Protein AF-0000000073275718 (afdb_homodimer)

InterPro domains:
  IPR001387 Cro/C1-type, helix-turn-helix domain [PF01381] (19-73)
  IPR001387 Cro/C1-type, helix-turn-helix domain [PS50943] (19-73)
  IPR001387 Cro/C1-type, helix-turn-helix domain [SM00530] (18-73)
  IPR001387 Cro/C1-type, helix-turn-helix domain [cd00093] (16-73)
  IPR010982 Lambda repressor-like, DNA-binding domain superfamily [G3DSA:1.10.260.40] (7-77)
  IPR010982 Lambda repressor-like, DNA-binding domain superfamily 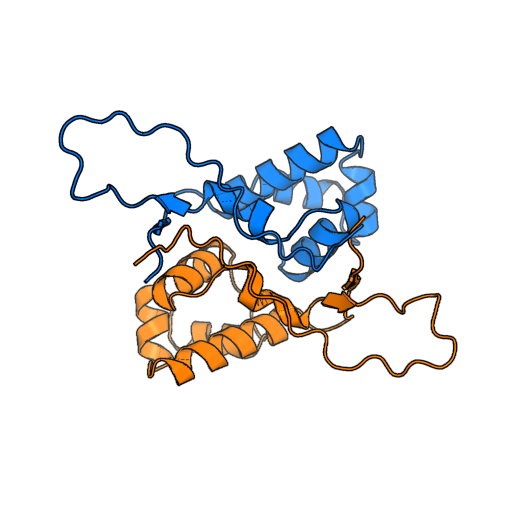[SSF47413] (7-78)

Foldseek 3Di:
DDQKDFPPDLLQQLLLCVLVVLCVVVPHDLQRLCVQLVHHSVVSVCSSRSVDRDDPSSLVSSCVVSVHDSCSSRVNRIDGHPDPPPDPDPDDDPPPPDDPPCPVVD/DDQKDFPPDLLQQLLLCVLVVLCVVVPHDLQRLCVQLVHHSVVSVCSSRSVDRDDPSSLVSSCVVSVHDSCSSRVNRIDGHPDPPPPPDPDDDPPPPCVPVCPVVD

Radius of gyration: 18.12 Å; Cα contacts (8 Å, |Δi|>4): 271; chains: 2; bounding box: 52×44×49 Å

Sequence (212 aa):
MMNFDFANIDVNASVGKKIQKKRKELGYTGMQLAKKIGVSQQQFSRYERGMNKIDLRHLVLLALYLNTPIYWFFEDCYVKKPSLNNKGIDKRNYVIAQATPDAFHYMMNFDFANIDVNASVGKKIQKKRKELGYTGMQLAKKIGVSQQQFSRYERGMNKIDLRHLVLLALYLNTPIYWFFEDCYVKKPSLNNKGIDKRNYVIAQATPDAFHY

Nearest PDB structures (foldseek):
  1y7y-assembly1_B  TM=9.111E-01  e=6.799E-05  Aeromonas hydrophila
  2b5a-assembly1_A  TM=8.245E-01  e=1.527E-05  [Bacillus] caldolyticus
  3f52-assembly1_A  TM=9.126E-01  e=8.814E-05  Corynebacterium glutamicum
  3f51-assembly1_A  TM=9.410E-01  e=1.687E-04  Corynebacterium glutamicum
  1y7y-assembly1_A  TM=9.091E-01  e=1.301E-04  Aeromonas hydrophila

Structure (mmCIF, N/CA/C/O backbone):
data_AF-0000000073275718-model_v1
#
loop_
_entity.id
_entity.type
_entity.pdbx_description
1 polymer 'Fimbrial operon regulator'
#
loop_
_atom_site.group_PDB
_atom_site.id
_atom_site.type_symbol
_atom_site.label_atom_id
_atom_site.label_alt_id
_atom_site.label_comp_id
_atom_site.label_asym_id
_atom_site.label_entity_id
_atom_site.label_seq_id
_atom_site.pdbx_PDB_ins_code
_atom_site.Cartn_x
_atom_site.Cartn_y
_atom_site.Cartn_z
_atom_site.occupancy
_atom_site.B_iso_or_equiv
_atom_site.auth_seq_id
_atom_site.auth_comp_id
_atom_site.auth_asym_id
_atom_site.auth_atom_id
_atom_site.pdbx_PDB_model_num
ATOM 1 N N . MET A 1 1 ? 0.134 -7.258 -20.141 1 69.19 1 MET A N 1
ATOM 2 C CA . MET A 1 1 ? 1.144 -7.406 -19.094 1 69.19 1 MET A CA 1
ATOM 3 C C . MET A 1 1 ? 1.759 -6.055 -18.734 1 69.19 1 MET A C 1
ATOM 5 O O . MET A 1 1 ? 1.823 -5.15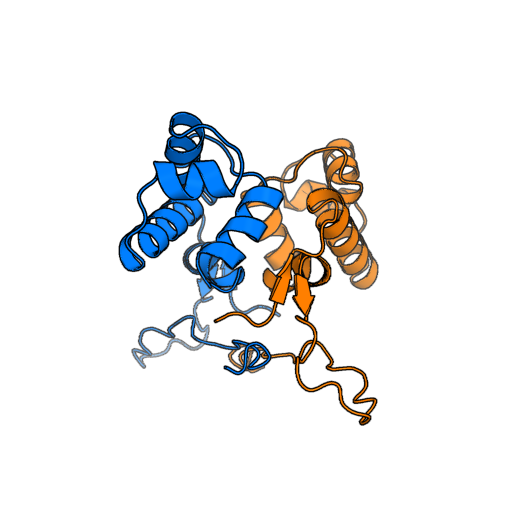6 -19.578 1 69.19 1 MET A O 1
ATOM 9 N N . MET A 1 2 ? 2.066 -5.961 -17.312 1 78.31 2 MET A N 1
ATOM 10 C CA . MET A 1 2 ? 2.648 -4.68 -16.922 1 78.31 2 MET A CA 1
ATOM 11 C C . MET A 1 2 ? 4.055 -4.527 -17.5 1 78.31 2 MET A C 1
ATOM 13 O O . MET A 1 2 ? 4.812 -5.5 -17.562 1 78.31 2 MET A O 1
ATOM 17 N N . ASN A 1 3 ? 4.34 -3.447 -18.031 1 87.25 3 ASN A N 1
ATOM 18 C CA . ASN A 1 3 ? 5.656 -3.197 -18.609 1 87.25 3 ASN A CA 1
ATOM 19 C C . ASN A 1 3 ? 6.648 -2.711 -17.562 1 87.25 3 ASN A C 1
ATOM 21 O O . ASN A 1 3 ? 7.539 -1.916 -17.859 1 87.25 3 ASN A O 1
ATOM 25 N N . PHE A 1 4 ? 6.43 -3.104 -16.375 1 93.19 4 PHE A N 1
ATOM 26 C CA . PHE A 1 4 ? 7.27 -2.695 -15.25 1 93.19 4 PHE A CA 1
ATOM 27 C C . PHE A 1 4 ? 7.82 -3.912 -14.516 1 93.19 4 PHE A C 1
ATOM 29 O O . PHE A 1 4 ? 7.191 -4.973 -14.508 1 93.19 4 PHE A O 1
ATOM 36 N N . ASP A 1 5 ? 9.023 -3.715 -14.016 1 95.25 5 ASP A N 1
ATOM 37 C CA . ASP A 1 5 ? 9.633 -4.68 -13.102 1 95.25 5 ASP A CA 1
ATOM 38 C C . ASP A 1 5 ? 9.805 -4.082 -11.711 1 95.25 5 ASP A C 1
ATOM 40 O O . ASP A 1 5 ? 9.664 -2.869 -11.523 1 95.25 5 ASP A O 1
ATOM 44 N N . PHE A 1 6 ? 10.078 -4.965 -10.805 1 96.94 6 PHE A N 1
ATOM 45 C CA . PHE A 1 6 ? 10.398 -4.523 -9.453 1 96.94 6 PHE A CA 1
ATOM 46 C C . PHE A 1 6 ? 11.758 -3.838 -9.414 1 96.94 6 PHE A C 1
ATOM 48 O O . PHE A 1 6 ? 12.734 -4.348 -9.969 1 96.94 6 PHE A O 1
ATOM 55 N N . ALA A 1 7 ? 11.773 -2.682 -8.758 1 97.38 7 ALA A N 1
ATOM 56 C CA . ALA A 1 7 ? 12.992 -1.881 -8.719 1 97.38 7 ALA A CA 1
ATOM 57 C C . ALA A 1 7 ? 14.039 -2.51 -7.801 1 97.38 7 ALA A C 1
ATOM 59 O O . ALA A 1 7 ? 15.195 -2.094 -7.793 1 97.38 7 ALA A O 1
ATOM 60 N N . ASN A 1 8 ? 13.797 -3.496 -6.996 1 96.38 8 ASN A N 1
ATOM 61 C CA . ASN A 1 8 ? 14.68 -4.156 -6.039 1 96.38 8 ASN A CA 1
ATOM 62 C C . ASN A 1 8 ? 15.219 -3.174 -5.004 1 96.38 8 ASN A C 1
ATOM 64 O O . ASN A 1 8 ? 16.422 -3.107 -4.77 1 96.38 8 ASN A O 1
ATOM 68 N N . ILE A 1 9 ? 14.305 -2.467 -4.398 1 98.12 9 ILE A N 1
ATOM 69 C CA . ILE A 1 9 ? 14.625 -1.455 -3.398 1 98.12 9 ILE A CA 1
ATOM 70 C C . ILE A 1 9 ? 13.938 -1.799 -2.08 1 98.12 9 ILE A C 1
ATOM 72 O O . ILE A 1 9 ? 13.156 -2.754 -2.008 1 98.12 9 ILE A O 1
ATOM 76 N N . ASP A 1 10 ? 14.359 -1.098 -1.037 1 98.5 10 ASP A N 1
ATOM 77 C CA . ASP A 1 10 ? 13.594 -1.168 0.206 1 98.5 10 ASP A CA 1
ATOM 78 C C . ASP A 1 10 ? 12.281 -0.406 0.085 1 98.5 10 ASP A C 1
ATOM 80 O O . ASP A 1 10 ? 12.258 0.824 0.178 1 98.5 10 ASP A O 1
ATOM 84 N N . VAL A 1 11 ? 11.227 -1.143 -0.031 1 98.75 11 VAL A N 1
ATOM 85 C CA . VAL A 1 11 ? 9.93 -0.561 -0.366 1 98.75 11 VAL A CA 1
ATOM 86 C C . VAL A 1 11 ? 9.461 0.345 0.771 1 98.75 11 VAL A C 1
ATOM 88 O O . VAL A 1 11 ? 8.992 1.458 0.53 1 98.75 11 VAL A O 1
ATOM 91 N N . ASN A 1 12 ? 9.594 -0.068 1.993 1 98.81 12 ASN A N 1
ATOM 92 C CA . ASN A 1 12 ? 9.141 0.734 3.125 1 98.81 12 ASN A CA 1
ATOM 93 C C . ASN A 1 12 ? 9.914 2.047 3.227 1 98.81 12 ASN A C 1
ATOM 95 O O . ASN A 1 12 ? 9.32 3.1 3.475 1 98.81 12 ASN A O 1
ATOM 99 N N . ALA A 1 13 ? 11.203 1.963 3.047 1 98.75 13 ALA A N 1
ATOM 100 C CA . ALA A 1 13 ? 12.008 3.184 3.053 1 98.75 13 ALA A CA 1
ATOM 101 C C . ALA A 1 13 ? 11.578 4.125 1.93 1 98.75 13 ALA A C 1
ATOM 103 O O . ALA A 1 13 ? 11.484 5.336 2.131 1 98.75 13 ALA A O 1
ATOM 104 N N . SER A 1 14 ? 11.352 3.568 0.751 1 98.81 14 SER A N 1
ATOM 105 C CA . SER A 1 14 ? 10.953 4.367 -0.403 1 98.81 14 SER A CA 1
ATOM 106 C C . SER A 1 14 ? 9.609 5.043 -0.169 1 98.81 14 SER A C 1
ATOM 108 O O . SER A 1 14 ? 9.461 6.246 -0.402 1 98.81 14 SER A O 1
ATOM 110 N N . VAL A 1 15 ? 8.656 4.297 0.328 1 98.88 15 VAL A N 1
ATOM 111 C CA . VAL A 1 15 ? 7.332 4.844 0.622 1 98.88 15 VAL A CA 1
ATOM 112 C C . VAL A 1 15 ? 7.445 5.906 1.714 1 98.88 15 VAL A C 1
ATOM 114 O O . VAL A 1 15 ? 6.832 6.973 1.617 1 98.88 15 VAL A O 1
ATOM 117 N N . GLY A 1 16 ? 8.211 5.574 2.725 1 98.88 16 GLY A N 1
ATOM 118 C CA . GLY A 1 16 ? 8.438 6.547 3.783 1 98.88 16 GLY A CA 1
ATOM 119 C C . GLY A 1 16 ? 9 7.859 3.273 1 98.88 16 GLY A C 1
ATOM 120 O O . GLY A 1 16 ? 8.547 8.93 3.688 1 98.88 16 GLY A O 1
ATOM 121 N N . LYS A 1 17 ? 9.938 7.777 2.387 1 98.81 17 LYS A N 1
ATOM 122 C CA . LYS A 1 17 ? 10.539 8.977 1.799 1 98.81 17 LYS A CA 1
ATOM 123 C C . LYS A 1 17 ? 9.5 9.773 1.014 1 98.81 17 LYS A C 1
ATOM 125 O O . LYS A 1 17 ? 9.523 11.008 1.028 1 98.81 17 LYS A O 1
ATOM 130 N N . LYS A 1 18 ? 8.648 9.078 0.294 1 98.88 18 LYS A N 1
ATOM 131 C CA . LYS A 1 18 ? 7.582 9.742 -0.453 1 98.88 18 LYS A CA 1
ATOM 132 C C . LYS A 1 18 ? 6.613 10.453 0.488 1 98.88 18 LYS A C 1
ATOM 134 O O . LYS A 1 18 ? 6.172 11.57 0.208 1 98.88 18 LYS A O 1
ATOM 139 N N . ILE A 1 19 ? 6.309 9.805 1.578 1 98.81 19 ILE A N 1
ATOM 140 C CA . ILE A 1 19 ? 5.453 10.422 2.59 1 98.81 19 ILE A CA 1
ATOM 141 C C . ILE A 1 19 ? 6.105 11.703 3.105 1 98.81 19 ILE A C 1
ATOM 143 O O . ILE A 1 19 ? 5.461 12.75 3.172 1 98.81 19 ILE A O 1
ATOM 147 N N . GLN A 1 20 ? 7.348 11.617 3.443 1 98.88 20 GLN A N 1
ATOM 148 C CA . GLN A 1 20 ? 8.094 12.758 3.949 1 98.88 20 GLN A CA 1
ATOM 149 C C . GLN A 1 20 ? 8.102 13.898 2.936 1 98.88 20 GLN A C 1
ATOM 151 O O . GLN A 1 20 ? 7.859 15.055 3.291 1 98.88 20 GLN A O 1
ATOM 156 N N . LYS A 1 21 ? 8.359 13.539 1.714 1 98.81 21 LYS A N 1
ATOM 157 C CA . LYS A 1 21 ? 8.398 14.531 0.643 1 98.81 21 LYS A CA 1
ATOM 158 C C . LYS A 1 21 ? 7.07 15.281 0.542 1 98.81 21 LYS A C 1
ATOM 160 O O . LYS A 1 21 ? 7.047 16.516 0.525 1 98.81 21 LYS A O 1
ATOM 165 N N . LYS A 1 22 ? 5.988 14.555 0.469 1 98.56 22 LYS A N 1
ATOM 166 C CA . LYS A 1 22 ? 4.676 15.18 0.324 1 98.56 22 LYS A CA 1
ATOM 167 C C . LYS A 1 22 ? 4.316 16 1.562 1 98.56 22 LYS A C 1
ATOM 169 O O . LYS A 1 22 ? 3.729 17.078 1.453 1 98.56 22 LYS A O 1
ATOM 174 N N . ARG A 1 23 ? 4.641 15.406 2.73 1 98.62 23 ARG A N 1
ATOM 175 C CA . ARG A 1 23 ? 4.406 16.109 3.982 1 98.62 23 ARG A CA 1
ATOM 176 C C . ARG A 1 23 ? 5.051 17.5 3.955 1 98.62 23 ARG A C 1
ATOM 178 O O . ARG A 1 23 ? 4.398 18.5 4.262 1 98.62 23 ARG A O 1
ATOM 185 N N . LYS A 1 24 ? 6.27 17.5 3.574 1 98.69 24 LYS A N 1
ATOM 186 C CA . LYS A 1 24 ? 7.027 18.75 3.533 1 98.69 24 LYS A CA 1
ATOM 187 C C . LYS A 1 24 ? 6.473 19.688 2.473 1 98.69 24 LYS A C 1
ATOM 189 O O . LYS A 1 24 ? 6.348 20.891 2.709 1 98.69 24 LYS A O 1
ATOM 194 N N . GLU A 1 25 ? 6.145 19.203 1.337 1 98.38 25 GLU A N 1
ATOM 195 C CA . GLU A 1 25 ? 5.562 20 0.255 1 98.38 25 GLU A CA 1
ATOM 196 C C . GLU A 1 25 ? 4.301 20.719 0.719 1 98.38 25 GLU A C 1
ATOM 198 O O . GLU A 1 25 ? 4.027 21.844 0.277 1 98.38 25 GLU A O 1
ATOM 203 N N . LEU A 1 26 ? 3.592 20.094 1.583 1 97.81 26 LEU A N 1
ATOM 204 C CA . LEU A 1 26 ? 2.309 20.641 2.008 1 97.81 26 LEU A CA 1
ATOM 205 C C . LEU A 1 26 ? 2.453 21.422 3.311 1 97.81 26 LEU A C 1
ATOM 207 O O . LEU A 1 26 ? 1.468 21.938 3.84 1 97.81 26 LEU A O 1
ATOM 211 N N . GLY A 1 27 ? 3.654 21.375 3.93 1 98.12 27 GLY A N 1
ATOM 212 C CA . GLY A 1 27 ? 3.963 22.219 5.066 1 98.12 27 GLY A CA 1
ATOM 213 C C . GLY A 1 27 ? 3.592 21.594 6.398 1 98.12 27 GLY A C 1
ATOM 214 O O . GLY A 1 27 ? 3.535 22.281 7.418 1 98.12 27 GLY A O 1
ATOM 215 N N . TYR A 1 28 ? 3.367 20.391 6.461 1 98.31 28 TYR A N 1
ATOM 216 C CA . TYR A 1 28 ? 3.051 19.688 7.707 1 98.31 28 TYR A CA 1
ATOM 217 C C . TYR A 1 28 ? 4.32 19.312 8.461 1 98.31 28 TYR A C 1
ATOM 219 O O . TYR A 1 28 ? 5.336 18.984 7.844 1 98.31 28 TYR A O 1
ATOM 227 N N . THR A 1 29 ? 4.207 19.312 9.742 1 98.44 29 THR A N 1
ATOM 228 C CA . THR A 1 29 ? 5.223 18.672 10.562 1 98.44 29 THR A CA 1
ATOM 229 C C . THR A 1 29 ? 4.922 17.188 10.727 1 98.44 29 THR A C 1
ATOM 231 O O . THR A 1 29 ? 3.799 16.734 10.469 1 98.44 29 THR A O 1
ATOM 234 N N . GLY A 1 30 ? 5.98 16.422 11.086 1 98.5 30 GLY A N 1
ATOM 235 C CA . GLY A 1 30 ? 5.762 15.008 11.391 1 98.5 30 GLY A CA 1
ATOM 236 C C . GLY A 1 30 ? 4.754 14.789 12.5 1 98.5 30 GLY A C 1
ATOM 237 O O . GLY A 1 30 ? 3.922 13.883 12.422 1 98.5 30 GLY A O 1
ATOM 238 N N . MET A 1 31 ? 4.742 15.656 13.469 1 98.62 31 MET A N 1
ATOM 239 C CA . MET A 1 31 ? 3.83 15.57 14.609 1 98.62 31 MET A CA 1
ATOM 240 C C . MET A 1 31 ? 2.385 15.773 14.164 1 98.62 31 MET A C 1
ATOM 242 O O . MET A 1 31 ? 1.486 15.062 14.617 1 98.62 31 MET A O 1
ATOM 246 N N . GLN A 1 32 ? 2.133 16.734 13.312 1 98.5 32 GLN A N 1
ATOM 247 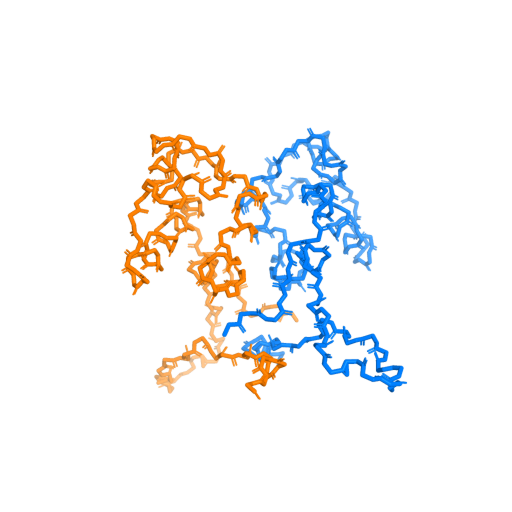C CA . GLN A 1 32 ? 0.789 17 12.812 1 98.5 32 GLN A CA 1
ATOM 248 C C . GLN A 1 32 ? 0.208 15.781 12.109 1 98.5 32 GLN A C 1
ATOM 250 O O . GLN A 1 32 ? -0.933 15.391 12.367 1 98.5 32 GLN A O 1
ATOM 255 N N . LEU A 1 33 ? 0.903 15.141 11.234 1 98.38 33 LEU A N 1
ATOM 256 C CA . LEU A 1 33 ? 0.425 13.961 10.516 1 98.38 33 LEU A CA 1
ATOM 257 C C . LEU A 1 33 ? 0.28 12.773 11.453 1 98.38 33 LEU A C 1
ATOM 259 O O . LEU A 1 33 ? -0.653 11.977 11.312 1 98.38 33 LEU A O 1
ATOM 263 N N . ALA A 1 34 ? 1.277 12.602 12.375 1 98.75 34 ALA A N 1
ATOM 264 C CA . ALA A 1 34 ? 1.199 11.523 13.359 1 98.75 34 ALA A CA 1
ATOM 265 C C . ALA A 1 34 ? -0.12 11.578 14.125 1 98.75 34 ALA A C 1
ATOM 267 O O . ALA A 1 34 ? -0.794 10.555 14.281 1 98.75 34 ALA A O 1
ATOM 268 N N . LYS A 1 35 ? -0.479 12.727 14.523 1 98.56 35 LYS A N 1
ATOM 269 C CA . LYS A 1 35 ? -1.735 12.93 15.242 1 98.56 35 LYS A CA 1
ATOM 270 C C . LYS A 1 35 ? -2.932 12.555 14.367 1 98.56 35 LYS A C 1
ATOM 272 O O . LYS A 1 35 ? -3.879 11.93 14.836 1 98.56 35 LYS A O 1
ATOM 277 N N . LYS A 1 36 ? -2.869 12.922 13.133 1 97.5 36 LYS A N 1
ATOM 278 C CA . LYS A 1 36 ? -3.979 12.68 12.219 1 97.5 36 LYS A CA 1
ATOM 279 C C . LYS A 1 36 ? -4.223 11.188 12.031 1 97.5 36 LYS A C 1
ATOM 281 O O . LYS A 1 36 ? -5.359 10.758 11.82 1 97.5 36 LYS A O 1
ATOM 286 N N . ILE A 1 37 ? -3.15 10.406 12.117 1 97.81 37 ILE A N 1
ATOM 287 C CA . ILE A 1 37 ? -3.332 8.984 11.859 1 97.81 37 ILE A CA 1
ATOM 288 C C . ILE A 1 37 ? -3.281 8.211 13.172 1 97.81 37 ILE A C 1
ATOM 290 O O . ILE A 1 37 ? -3.273 6.973 13.172 1 97.81 37 ILE A O 1
ATOM 294 N N . GLY A 1 38 ? -3.154 8.852 14.25 1 98.19 38 GLY A N 1
ATOM 295 C CA . GLY A 1 38 ? -3.318 8.258 15.57 1 98.19 38 GLY A CA 1
ATOM 296 C C . GLY A 1 38 ? -2.094 7.496 16.031 1 98.19 38 GLY A C 1
ATOM 297 O O . GLY A 1 38 ? -2.215 6.43 16.641 1 98.19 38 GLY A O 1
ATOM 298 N N . VAL A 1 39 ? -0.885 7.965 15.742 1 98.44 39 VAL A N 1
ATOM 299 C CA . VAL A 1 39 ? 0.344 7.344 16.234 1 98.44 39 VAL A CA 1
ATOM 300 C C . VAL A 1 39 ? 1.226 8.398 16.891 1 98.44 39 VAL A C 1
ATOM 302 O O . VAL A 1 39 ? 0.944 9.594 16.812 1 98.44 39 VAL A O 1
ATOM 305 N N . SER A 1 40 ? 2.256 7.898 17.547 1 98.56 40 SER A N 1
ATOM 306 C CA . SER A 1 40 ? 3.223 8.82 18.125 1 98.56 40 SER A CA 1
ATOM 307 C C . SER A 1 40 ? 4.133 9.422 17.062 1 98.56 40 SER A C 1
ATOM 309 O O . SER A 1 40 ? 4.324 8.836 16 1 98.56 40 SER A O 1
ATOM 311 N N . GLN A 1 41 ? 4.656 10.594 17.375 1 98.44 41 GLN A N 1
ATOM 312 C CA . GLN A 1 41 ? 5.633 11.227 16.5 1 98.44 41 GLN A CA 1
ATOM 313 C C . GLN A 1 41 ? 6.828 10.305 16.25 1 98.44 41 GLN A C 1
ATOM 315 O O . GLN A 1 41 ? 7.371 10.258 15.148 1 98.44 41 GLN A O 1
ATOM 320 N N . GLN A 1 42 ? 7.234 9.609 17.25 1 98.62 42 GLN A N 1
ATOM 321 C CA . GLN A 1 42 ? 8.352 8.68 17.125 1 98.62 42 GLN A CA 1
ATOM 322 C C . GLN A 1 42 ? 8.039 7.578 16.125 1 98.62 42 GLN A C 1
ATOM 324 O O . GLN A 1 42 ? 8.867 7.262 15.266 1 98.62 42 GLN A O 1
ATOM 329 N N . GLN A 1 43 ? 6.891 6.992 16.266 1 98.44 43 GLN A N 1
ATOM 330 C CA . GLN A 1 43 ? 6.465 5.945 15.344 1 98.44 43 GLN A CA 1
ATOM 331 C C . GLN A 1 43 ? 6.375 6.477 13.914 1 98.44 43 GLN A C 1
ATOM 333 O O . GLN A 1 43 ? 6.805 5.812 12.969 1 98.44 43 GLN A O 1
ATOM 338 N N . PHE A 1 44 ? 5.859 7.637 13.812 1 98.81 44 PHE A N 1
ATOM 339 C CA . PHE A 1 44 ? 5.727 8.25 12.492 1 98.81 44 PHE A CA 1
ATOM 340 C C . PHE A 1 44 ? 7.09 8.477 11.859 1 98.81 44 PHE A C 1
ATOM 342 O O . PHE A 1 44 ? 7.2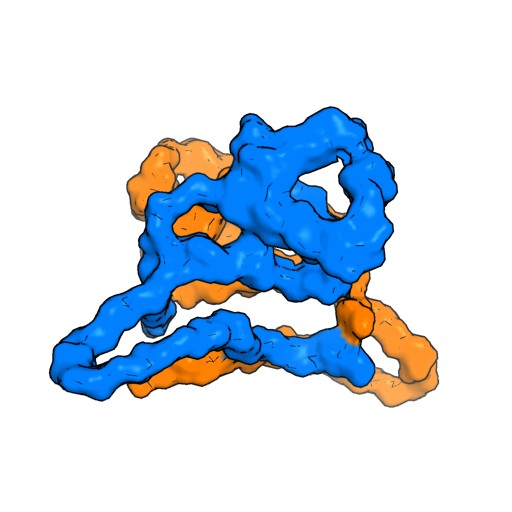81 8.211 10.672 1 98.81 44 PHE A O 1
ATOM 349 N N . SER A 1 45 ? 7.965 8.977 12.609 1 98.75 45 SER A N 1
ATOM 350 C CA . SER A 1 45 ? 9.336 9.172 12.141 1 98.75 45 SER A CA 1
ATOM 351 C C . SER A 1 45 ? 9.945 7.863 11.648 1 98.75 45 SER A C 1
ATOM 353 O O . SER A 1 45 ? 10.641 7.844 10.633 1 98.75 45 SER A O 1
ATOM 355 N N . ARG A 1 46 ? 9.695 6.801 12.336 1 98.69 46 ARG A N 1
ATOM 356 C CA . ARG A 1 46 ? 10.211 5.492 11.945 1 98.69 46 ARG A CA 1
ATOM 357 C C . ARG A 1 46 ? 9.586 5.027 10.633 1 98.69 46 ARG A C 1
ATOM 359 O O . ARG A 1 46 ? 10.25 4.359 9.828 1 98.69 46 ARG A O 1
ATOM 366 N N . TYR A 1 47 ? 8.344 5.355 10.383 1 98.5 47 TYR A N 1
ATOM 367 C CA . TYR A 1 47 ? 7.719 5.082 9.094 1 98.5 47 TYR A CA 1
ATOM 368 C C . TYR A 1 47 ? 8.453 5.801 7.965 1 98.5 47 TYR A C 1
ATOM 370 O O . TYR A 1 47 ? 8.828 5.184 6.969 1 98.5 47 TYR A O 1
ATOM 378 N N . GLU A 1 48 ? 8.719 7.129 8.188 1 98.69 48 GLU A N 1
ATOM 379 C CA . GLU A 1 48 ? 9.289 7.953 7.129 1 98.69 48 GLU A CA 1
ATOM 380 C C . GLU A 1 48 ? 10.719 7.523 6.809 1 98.69 48 GLU A C 1
ATOM 382 O O . GLU A 1 48 ? 11.211 7.762 5.703 1 98.69 48 GLU A O 1
ATOM 387 N N . ARG A 1 49 ? 11.281 6.801 7.734 1 98.12 49 ARG A N 1
ATOM 388 C CA . ARG A 1 49 ? 12.664 6.371 7.562 1 98.12 49 ARG A CA 1
ATOM 389 C C . ARG A 1 49 ? 12.734 4.902 7.164 1 98.12 49 ARG A C 1
ATOM 391 O O . ARG A 1 49 ? 13.82 4.359 6.957 1 98.12 49 ARG A O 1
ATOM 398 N N . GLY A 1 50 ? 11.695 4.246 7.121 1 98.25 50 GLY A N 1
ATOM 399 C CA . GLY A 1 50 ? 11.656 2.84 6.75 1 98.25 50 GLY A CA 1
ATOM 400 C C . GLY A 1 50 ? 12.117 1.917 7.863 1 98.25 50 GLY A C 1
ATOM 401 O O . GLY A 1 50 ? 12.375 0.735 7.629 1 98.25 50 GLY A O 1
ATOM 402 N N . MET A 1 51 ? 12.219 2.365 9.078 1 98.06 51 MET A N 1
ATOM 403 C CA . MET A 1 51 ? 12.664 1.561 10.219 1 98.06 51 MET A CA 1
ATOM 404 C C . MET A 1 51 ? 11.539 0.647 10.703 1 98.06 51 MET A C 1
ATOM 406 O O . MET A 1 51 ? 11.805 -0.446 11.211 1 98.06 51 MET A O 1
ATOM 410 N N . ASN A 1 52 ? 10.312 1.1 10.633 1 97.31 52 ASN A N 1
ATOM 411 C CA . ASN A 1 52 ? 9.117 0.302 10.852 1 97.31 52 ASN A CA 1
ATOM 412 C C . ASN A 1 52 ? 8.258 0.216 9.594 1 97.31 52 ASN A C 1
ATOM 414 O O . ASN A 1 52 ? 8.188 1.174 8.82 1 97.31 52 ASN A O 1
ATOM 418 N N . LYS A 1 53 ? 7.727 -0.858 9.422 1 97.69 53 LYS A N 1
ATOM 419 C CA . LYS A 1 53 ? 6.785 -1.027 8.32 1 97.69 53 LYS A CA 1
ATOM 420 C C . LYS A 1 53 ? 5.488 -0.267 8.586 1 97.69 53 LYS A C 1
ATOM 422 O O . LYS A 1 53 ? 4.875 -0.42 9.641 1 97.69 53 LYS A O 1
ATOM 427 N N . ILE A 1 54 ? 5.137 0.553 7.641 1 98.31 54 ILE A N 1
ATOM 428 C CA . ILE A 1 54 ? 3.889 1.289 7.805 1 98.31 54 ILE A CA 1
ATOM 429 C C . ILE A 1 54 ? 2.705 0.361 7.547 1 98.31 54 ILE A C 1
ATOM 431 O O . ILE A 1 54 ? 2.74 -0.46 6.629 1 98.31 54 ILE A O 1
ATOM 435 N N . ASP A 1 55 ? 1.699 0.523 8.352 1 96.94 55 ASP A N 1
ATOM 436 C CA . ASP A 1 55 ? 0.439 -0.197 8.203 1 96.94 55 ASP A CA 1
ATOM 437 C C . ASP A 1 55 ? -0.36 0.334 7.012 1 96.94 55 ASP A C 1
ATOM 439 O O . ASP A 1 55 ? -0.395 1.543 6.773 1 96.94 55 ASP A O 1
ATOM 443 N N . LEU A 1 56 ? -1.068 -0.581 6.312 1 98.69 56 LEU A N 1
ATOM 444 C CA . LEU A 1 56 ? -1.854 -0.166 5.156 1 98.69 56 LEU A CA 1
ATOM 445 C C . LEU A 1 56 ? -2.92 0.848 5.559 1 98.69 56 LEU A C 1
ATOM 447 O O . LEU A 1 56 ? -3.227 1.769 4.797 1 98.69 56 LEU A O 1
ATOM 451 N N . ARG A 1 57 ? -3.492 0.696 6.719 1 98.44 57 ARG A N 1
ATOM 452 C CA . ARG A 1 57 ? -4.488 1.66 7.176 1 98.44 57 ARG A CA 1
ATOM 453 C C . ARG A 1 57 ? -3.895 3.062 7.262 1 98.44 57 ARG A C 1
ATOM 455 O O . ARG A 1 57 ? -4.496 4.027 6.785 1 98.44 57 ARG A O 1
ATOM 462 N N . HIS A 1 58 ? -2.762 3.16 7.836 1 98.62 58 HIS A N 1
ATOM 463 C CA . HIS A 1 58 ? -2.111 4.461 7.961 1 98.62 58 HIS A CA 1
ATOM 464 C C . HIS A 1 58 ? -1.771 5.039 6.59 1 98.62 58 HIS A C 1
ATOM 466 O O . HIS A 1 58 ? -1.909 6.242 6.367 1 98.62 58 HIS A O 1
ATOM 472 N N . LEU A 1 59 ? -1.354 4.203 5.676 1 98.81 59 LEU A N 1
ATOM 473 C CA . LEU A 1 59 ? -1.013 4.676 4.34 1 98.81 59 LEU A CA 1
ATOM 474 C C . LEU A 1 59 ? -2.244 5.219 3.625 1 98.81 59 LEU A C 1
ATOM 476 O O . LEU A 1 59 ? -2.178 6.266 2.975 1 98.81 59 LEU A O 1
ATOM 480 N N . VAL A 1 60 ? -3.334 4.523 3.742 1 98.75 60 VAL A N 1
ATOM 481 C CA . VAL A 1 60 ? -4.586 4.961 3.139 1 98.75 60 VAL A CA 1
ATOM 482 C C . VAL A 1 60 ? -5 6.309 3.725 1 98.75 60 VAL A C 1
ATOM 484 O O . VAL A 1 60 ? -5.379 7.223 2.988 1 98.75 60 VAL A O 1
ATOM 487 N N . LEU A 1 61 ? -4.895 6.469 5.004 1 98.5 61 LEU A N 1
ATOM 488 C CA . LEU A 1 61 ? -5.246 7.723 5.66 1 98.5 61 LEU A CA 1
ATOM 489 C C . LEU A 1 61 ? -4.305 8.844 5.23 1 98.5 61 LEU A C 1
ATOM 491 O O . LEU A 1 61 ? -4.746 9.961 4.965 1 98.5 61 LEU A O 1
ATOM 495 N N . LEU A 1 62 ? -3.051 8.516 5.121 1 98.56 62 LEU A N 1
ATOM 496 C CA . LEU A 1 62 ? -2.08 9.523 4.707 1 98.56 62 LEU A CA 1
ATOM 497 C C . LEU A 1 62 ? -2.34 9.969 3.271 1 98.56 62 LEU A C 1
ATOM 499 O O . LEU A 1 62 ? -2.168 11.141 2.941 1 98.56 62 LEU A O 1
ATOM 503 N N . ALA A 1 63 ? -2.67 9.039 2.432 1 98.44 63 ALA A N 1
ATOM 504 C CA . ALA A 1 63 ? -3.018 9.398 1.06 1 98.44 63 ALA A CA 1
ATOM 505 C C . ALA A 1 63 ? -4.129 10.445 1.031 1 98.44 63 ALA A C 1
ATOM 507 O O . ALA A 1 63 ? -4.066 11.406 0.261 1 98.44 63 ALA A O 1
ATOM 508 N N . LEU A 1 64 ? -5.078 10.32 1.89 1 97.12 64 LEU A N 1
ATOM 509 C CA . LEU A 1 64 ? -6.195 11.25 1.971 1 97.12 64 LEU A CA 1
ATOM 510 C C . LEU A 1 64 ? -5.746 12.586 2.545 1 97.12 64 LEU A C 1
ATOM 512 O O . LEU A 1 64 ? -5.988 13.641 1.941 1 97.12 64 LEU A O 1
ATOM 516 N N . TYR A 1 65 ? -5.012 12.531 3.631 1 96.62 65 TYR A N 1
ATOM 517 C CA . TYR A 1 65 ? -4.641 13.758 4.324 1 96.62 65 TYR A CA 1
ATOM 518 C C . TYR A 1 65 ? -3.643 14.562 3.506 1 96.62 65 TYR A C 1
ATOM 520 O O . TYR A 1 65 ? -3.617 15.797 3.586 1 96.62 65 TYR A O 1
ATOM 528 N N . LEU A 1 66 ? -2.91 13.875 2.709 1 98.06 66 LEU A N 1
ATOM 529 C CA . LEU A 1 66 ? -1.9 14.539 1.892 1 98.06 66 LEU A CA 1
ATOM 530 C C . LEU A 1 66 ? -2.436 14.828 0.492 1 98.06 66 LEU A C 1
ATOM 532 O O . LEU A 1 66 ? -1.692 15.281 -0.38 1 98.06 66 LEU A O 1
ATOM 536 N N . ASN A 1 67 ? -3.658 14.531 0.254 1 96.69 67 ASN A N 1
ATOM 537 C CA . ASN A 1 67 ? -4.297 14.758 -1.036 1 96.69 67 ASN A CA 1
ATOM 538 C C . ASN A 1 67 ? -3.477 14.172 -2.182 1 96.69 67 ASN A C 1
ATOM 540 O O . ASN A 1 67 ? -3.184 14.867 -3.158 1 96.69 67 ASN A O 1
ATOM 544 N N . THR A 1 68 ? -3.109 12.945 -2.027 1 97.56 68 THR A N 1
ATOM 545 C CA . THR A 1 68 ? -2.215 12.242 -2.943 1 97.56 68 THR A CA 1
ATOM 546 C C . THR A 1 68 ? -2.775 10.875 -3.303 1 97.56 68 THR A C 1
ATOM 548 O O . THR A 1 68 ? -3.219 10.125 -2.428 1 97.56 68 THR A O 1
ATOM 551 N N . PRO A 1 69 ? -2.814 10.578 -4.621 1 97.25 69 PRO A N 1
ATOM 552 C CA . PRO A 1 69 ? -3.248 9.227 -4.969 1 97.25 69 PRO A CA 1
ATOM 553 C C . PRO A 1 69 ? -2.326 8.148 -4.402 1 97.25 69 PRO A C 1
ATOM 555 O O . PRO A 1 69 ? -1.107 8.336 -4.355 1 97.25 69 PRO A O 1
ATOM 558 N N . ILE A 1 70 ? -2.896 7.07 -4.035 1 98.25 70 ILE A N 1
ATOM 559 C CA . ILE A 1 70 ? -2.172 6.043 -3.295 1 98.25 70 ILE A CA 1
ATOM 560 C C . ILE A 1 70 ? -1.011 5.52 -4.141 1 98.25 70 ILE A C 1
ATOM 562 O O . ILE A 1 70 ? 0.053 5.191 -3.607 1 98.25 70 ILE A O 1
ATOM 566 N N . TYR A 1 71 ? -1.173 5.414 -5.422 1 98 71 TYR A N 1
ATOM 567 C CA . TYR A 1 71 ? -0.146 4.824 -6.273 1 98 71 TYR A CA 1
ATOM 568 C C . TYR A 1 71 ? 1.107 5.691 -6.293 1 98 71 TYR A C 1
ATOM 570 O O . TYR A 1 71 ? 2.207 5.195 -6.551 1 98 71 TYR A O 1
ATOM 578 N N . TRP A 1 72 ? 0.945 6.961 -6.027 1 98.38 72 TRP A N 1
ATOM 579 C CA . TRP A 1 72 ? 2.059 7.902 -6.066 1 98.38 72 TRP A CA 1
ATOM 580 C C . TRP A 1 72 ? 3.154 7.488 -5.09 1 98.38 72 TRP A C 1
ATOM 582 O O . TRP A 1 72 ? 4.344 7.648 -5.375 1 98.38 72 TRP A O 1
ATOM 592 N N . PHE A 1 73 ? 2.797 6.906 -4.004 1 98.75 73 PHE A N 1
ATOM 593 C CA . PHE A 1 73 ? 3.744 6.52 -2.965 1 98.75 73 PHE A CA 1
ATOM 594 C C . PHE A 1 73 ? 4.617 5.363 -3.432 1 98.75 73 PHE A C 1
ATOM 596 O O . PHE A 1 73 ? 5.664 5.086 -2.84 1 98.75 73 PHE A O 1
ATOM 603 N N . PHE A 1 74 ? 4.246 4.672 -4.504 1 98.69 74 PHE A N 1
ATOM 604 C CA . PHE A 1 74 ? 4.93 3.453 -4.922 1 98.69 74 PHE A CA 1
ATOM 605 C C . PHE A 1 74 ? 5.699 3.678 -6.219 1 98.69 74 PHE A C 1
ATOM 607 O O . PHE A 1 74 ? 6.27 2.74 -6.777 1 98.69 74 PHE A O 1
ATOM 614 N N . GLU A 1 75 ? 5.719 4.836 -6.699 1 97.56 75 GLU A N 1
ATOM 615 C CA . GLU A 1 75 ? 6.266 5.129 -8.016 1 97.56 75 GLU A CA 1
ATOM 616 C C . GLU A 1 75 ? 7.711 4.656 -8.133 1 97.56 75 GLU A C 1
ATOM 618 O O . GLU A 1 75 ? 8.133 4.176 -9.188 1 97.56 75 GLU A O 1
ATOM 623 N N . ASP A 1 76 ? 8.414 4.727 -7.074 1 98.06 76 ASP A N 1
ATOM 624 C CA . ASP A 1 76 ? 9.836 4.391 -7.121 1 98.06 76 ASP A CA 1
ATOM 625 C C . ASP A 1 76 ? 10.047 2.887 -6.98 1 98.06 76 ASP A C 1
ATOM 627 O O . ASP A 1 76 ? 11.172 2.398 -7.125 1 98.06 76 ASP A O 1
ATOM 631 N N . CYS A 1 77 ? 9.008 2.166 -6.801 1 98.38 77 CYS A N 1
ATOM 632 C CA . CYS A 1 77 ? 9.125 0.732 -6.566 1 98.38 77 CYS A CA 1
ATOM 633 C C . CYS A 1 77 ? 9.109 -0.039 -7.879 1 98.38 77 CYS A C 1
ATOM 635 O O . CYS A 1 77 ? 9.305 -1.255 -7.895 1 98.38 77 CYS A O 1
ATOM 637 N N . TYR A 1 78 ? 8.836 0.659 -8.938 1 96.69 78 TYR A N 1
ATOM 638 C CA . TYR A 1 78 ? 8.727 0.045 -10.25 1 96.69 78 TYR A CA 1
ATOM 639 C C . TYR A 1 78 ? 9.719 0.668 -11.227 1 96.69 78 TYR A C 1
ATOM 641 O O . TYR A 1 78 ? 9.961 1.878 -11.188 1 96.69 78 TYR A O 1
ATOM 649 N N . VAL A 1 79 ? 10.297 -0.224 -12.016 1 95.75 79 VAL A N 1
ATOM 650 C CA . VAL A 1 79 ? 11.195 0.247 -13.062 1 95.75 79 VAL A CA 1
ATOM 651 C C . VAL A 1 79 ? 10.703 -0.248 -14.43 1 95.75 79 VAL A C 1
ATOM 653 O O . VAL A 1 79 ? 10.227 -1.38 -14.547 1 95.75 79 VAL A O 1
ATOM 656 N N . LYS A 1 80 ? 10.719 0.672 -15.359 1 91.94 80 LYS A N 1
ATOM 657 C CA . LYS A 1 80 ? 10.297 0.281 -16.703 1 91.94 80 LYS A CA 1
ATOM 658 C C . LYS A 1 80 ? 11.188 -0.825 -17.266 1 91.94 80 LYS A C 1
ATOM 660 O O . LYS A 1 80 ? 12.414 -0.771 -17.125 1 91.94 80 LYS A O 1
ATOM 665 N N . LYS A 1 81 ? 10.461 -1.8 -17.859 1 90.25 81 LYS A N 1
ATOM 666 C CA . LYS A 1 81 ? 11.227 -2.842 -18.547 1 90.25 81 LYS A CA 1
ATOM 667 C C . LYS A 1 81 ? 11.969 -2.277 -19.75 1 90.25 81 LYS A C 1
ATOM 669 O O . LYS A 1 81 ? 11.453 -1.407 -20.453 1 90.25 81 LYS A O 1
ATOM 674 N N . PRO A 1 82 ? 13.195 -2.688 -19.859 1 83.5 82 PRO A N 1
ATOM 675 C CA . PRO A 1 82 ? 13.93 -2.213 -21.031 1 83.5 82 PRO A CA 1
ATOM 676 C C . PRO A 1 82 ? 13.242 -2.586 -22.344 1 83.5 82 PRO A C 1
ATOM 678 O O . PRO A 1 82 ? 12.617 -3.641 -22.438 1 83.5 82 PRO A O 1
ATOM 681 N N . SER A 1 83 ? 12.898 -1.509 -23.172 1 71.25 83 SER A N 1
ATOM 682 C CA . SER A 1 83 ? 12.359 -1.802 -24.5 1 71.25 83 SER A CA 1
ATOM 683 C C . SER A 1 83 ? 13.289 -2.725 -25.281 1 71.25 83 SER A C 1
ATOM 685 O O . SER A 1 83 ? 14.516 -2.645 -25.141 1 71.25 83 SER A O 1
ATOM 687 N N . LEU A 1 84 ? 12.789 -3.971 -25.484 1 59.72 84 LEU A N 1
ATOM 688 C CA . LEU A 1 84 ? 13.641 -4.762 -26.375 1 59.72 84 LEU A CA 1
ATOM 689 C C . LEU A 1 84 ? 14.172 -3.91 -27.516 1 59.72 84 LEU A C 1
ATOM 691 O O . LEU A 1 84 ? 15.219 -4.227 -28.094 1 59.72 84 LEU A O 1
ATOM 695 N N . ASN A 1 85 ? 13.258 -3.102 -28.016 1 53.72 85 ASN A N 1
ATOM 696 C CA . ASN A 1 85 ? 13.719 -2.434 -29.219 1 53.72 85 ASN A CA 1
ATOM 697 C C . ASN A 1 85 ? 14.766 -1.369 -28.906 1 53.72 85 ASN A C 1
ATOM 699 O O . ASN A 1 85 ? 14.492 -0.172 -29 1 53.72 85 ASN A O 1
ATOM 703 N N . ASN A 1 86 ? 15.352 -1.234 -27.875 1 46.59 86 ASN A N 1
ATOM 704 C CA . ASN A 1 86 ? 16.359 -0.187 -27.859 1 46.59 86 ASN A CA 1
ATOM 705 C C . ASN A 1 86 ? 17.438 -0.438 -28.922 1 46.59 86 ASN A C 1
ATOM 707 O O . ASN A 1 86 ? 18.406 -1.149 -28.688 1 46.59 86 ASN A O 1
ATOM 711 N N . LYS A 1 87 ? 17.188 -0.514 -30.203 1 44.56 87 LYS A N 1
ATOM 712 C CA . LYS A 1 87 ? 18.188 0.253 -30.953 1 44.56 87 LYS A CA 1
ATOM 713 C C . LYS A 1 87 ? 18.344 1.652 -30.359 1 44.56 87 LYS A C 1
ATOM 715 O O . LYS A 1 87 ? 17.484 2.123 -29.609 1 44.56 87 LYS A O 1
ATOM 720 N N . GLY A 1 88 ? 18.875 2.887 -30.969 1 40.66 88 GLY A N 1
ATOM 721 C CA . GLY A 1 88 ? 19.469 4.184 -30.672 1 40.66 88 GLY A CA 1
ATOM 722 C C . GLY A 1 88 ? 18.562 5.086 -29.859 1 40.66 88 GLY A C 1
ATOM 723 O O . GLY A 1 88 ? 18.891 6.246 -29.609 1 40.66 88 GLY A O 1
ATOM 724 N N . ILE A 1 89 ? 17.203 5.152 -30.109 1 39.59 89 ILE A N 1
ATOM 725 C CA . ILE A 1 89 ? 16.594 6.426 -29.75 1 39.59 89 ILE A CA 1
ATOM 726 C C . ILE A 1 89 ? 16.469 6.516 -28.234 1 39.59 89 ILE A C 1
ATOM 728 O O . ILE A 1 89 ? 15.977 5.582 -27.594 1 39.59 89 ILE A O 1
ATOM 732 N N . ASP A 1 90 ? 17.172 7.484 -27.609 1 37.34 90 ASP A N 1
ATOM 733 C CA . ASP A 1 90 ? 17.297 8.055 -26.266 1 37.34 90 ASP A CA 1
ATOM 734 C C . ASP A 1 90 ? 15.922 8.219 -25.625 1 37.34 90 ASP A C 1
ATOM 736 O O . ASP A 1 90 ? 15.516 9.336 -25.297 1 37.34 90 ASP A O 1
ATOM 740 N N . LYS A 1 91 ? 14.906 7.465 -25.781 1 35.28 91 LYS A N 1
ATOM 741 C CA . LYS A 1 91 ? 13.641 7.977 -25.266 1 35.28 91 LYS A CA 1
ATOM 742 C C . LYS A 1 91 ? 13.68 8.125 -23.75 1 35.28 91 LYS A C 1
ATOM 744 O O . LYS A 1 91 ? 13.992 7.172 -23.031 1 35.28 91 LYS A O 1
ATOM 749 N N . ARG A 1 92 ? 13.836 9.484 -23.188 1 32.47 92 ARG A N 1
ATOM 750 C CA . ARG A 1 92 ? 13.742 10.102 -21.859 1 32.47 92 ARG A CA 1
ATOM 751 C C . ARG A 1 92 ? 12.664 9.414 -21.031 1 32.47 92 ARG A C 1
ATOM 753 O O . ARG A 1 92 ? 11.828 8.688 -21.547 1 32.47 92 ARG A O 1
ATOM 760 N N . ASN A 1 93 ? 12.32 10.133 -19.844 1 31.66 93 ASN A N 1
ATOM 761 C CA . ASN A 1 93 ? 11.781 10.125 -18.484 1 31.66 93 ASN A CA 1
ATOM 762 C C . ASN A 1 93 ? 10.281 9.828 -18.484 1 31.66 93 ASN A C 1
ATOM 764 O O . ASN A 1 93 ? 9.469 10.711 -18.75 1 31.66 93 ASN A O 1
ATOM 768 N N . TYR A 1 94 ? 9.93 8.734 -18.953 1 31.38 94 TYR A N 1
ATOM 769 C CA . TYR A 1 94 ? 8.477 8.609 -18.891 1 31.38 94 TYR A CA 1
ATOM 770 C C . TYR A 1 94 ? 7.973 8.781 -17.469 1 31.38 94 TYR A C 1
ATOM 772 O O . TYR A 1 94 ? 8.5 8.164 -16.531 1 31.38 94 TYR A O 1
ATOM 780 N N . VAL A 1 95 ? 7.781 10.086 -17.031 1 31.97 95 VAL A N 1
ATOM 781 C CA . VAL A 1 95 ? 7.059 10.508 -15.828 1 31.97 95 VAL A CA 1
ATOM 782 C C . VAL A 1 95 ? 5.863 9.594 -15.594 1 31.97 95 VAL A C 1
ATOM 784 O O . VAL A 1 95 ? 5.164 9.219 -16.531 1 31.97 95 VAL A O 1
ATOM 787 N N . ILE A 1 96 ? 5.996 8.75 -14.625 1 34.38 96 ILE A N 1
ATOM 788 C CA . ILE A 1 96 ? 4.938 7.922 -14.055 1 34.38 96 ILE A CA 1
ATOM 789 C C . ILE A 1 96 ? 3.633 8.711 -14.008 1 34.38 96 ILE A C 1
ATOM 791 O O . ILE A 1 96 ? 3.369 9.422 -13.031 1 34.38 96 ILE A O 1
ATOM 795 N N . ALA A 1 97 ? 3.555 9.875 -14.93 1 28.52 97 ALA A N 1
ATOM 796 C CA . ALA A 1 97 ? 2.322 10.633 -14.75 1 28.52 97 ALA A CA 1
ATOM 797 C C . ALA A 1 97 ? 1.096 9.742 -14.93 1 28.52 97 ALA A C 1
ATOM 799 O O . ALA A 1 97 ? -0.04 10.203 -14.789 1 28.52 97 ALA A O 1
ATOM 800 N N . GLN A 1 98 ? 1.204 8.633 -15.352 1 29.72 98 GLN A N 1
ATOM 801 C CA . GLN A 1 98 ? 0.063 8.344 -16.219 1 29.72 98 GLN A CA 1
ATOM 802 C C . GLN A 1 98 ? -1.254 8.531 -15.469 1 29.72 98 GLN A C 1
ATOM 804 O O . GLN A 1 98 ? -2.102 9.328 -15.883 1 29.72 98 GLN A O 1
ATOM 809 N N . ALA A 1 99 ? -2.246 7.387 -15.406 1 29.75 99 ALA A N 1
ATOM 810 C CA . ALA A 1 99 ? -3.707 7.406 -15.469 1 29.75 99 ALA A CA 1
ATOM 811 C C . ALA A 1 99 ? -4.309 7.848 -14.141 1 29.75 99 ALA A C 1
ATOM 813 O O . ALA A 1 99 ? -4.25 7.113 -13.156 1 29.75 99 ALA A O 1
ATOM 814 N N . THR A 1 100 ? -4.078 9.086 -13.719 1 32.78 100 THR A N 1
ATOM 815 C CA . THR A 1 100 ? -4.93 9.602 -12.648 1 32.78 100 THR A CA 1
ATOM 816 C C . THR A 1 100 ? -6.406 9.445 -13.008 1 32.78 100 THR A C 1
ATOM 818 O O .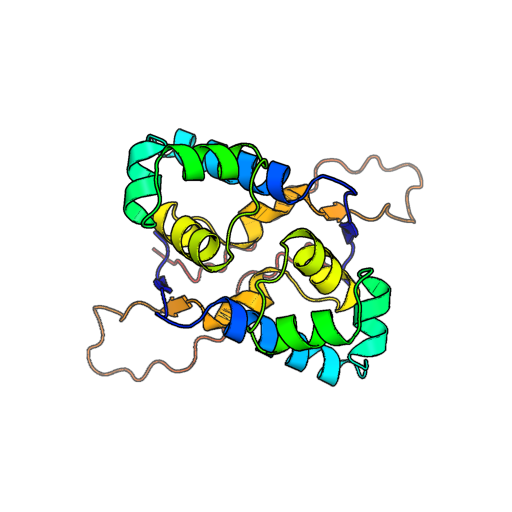 THR A 1 100 ? -6.848 9.906 -14.062 1 32.78 100 THR A O 1
ATOM 821 N N . PRO A 1 101 ? -7.039 8.359 -12.812 1 30.44 101 PRO A N 1
ATOM 822 C CA . PRO A 1 101 ? -8.461 8.547 -13.109 1 30.44 101 PRO A CA 1
ATOM 823 C C . PRO A 1 101 ? -8.984 9.914 -12.672 1 30.44 101 PRO A C 1
ATOM 825 O O . PRO A 1 101 ? -8.508 10.469 -11.68 1 30.44 101 PRO A O 1
ATOM 828 N N . ASP A 1 102 ? -9.25 10.852 -13.703 1 31.08 102 ASP A N 1
ATOM 829 C CA . ASP A 1 102 ? -10.008 12.062 -13.398 1 31.08 102 ASP A CA 1
ATOM 830 C C . ASP A 1 102 ? -11.031 11.812 -12.297 1 31.08 102 ASP A C 1
ATOM 832 O O . ASP A 1 102 ? -11.945 12.609 -12.094 1 31.08 102 ASP A O 1
ATOM 836 N N . ALA A 1 103 ? -11.172 10.547 -11.852 1 32.44 103 ALA A N 1
ATOM 837 C CA . ALA A 1 103 ? -12.297 10.57 -10.914 1 32.44 103 ALA A CA 1
ATOM 838 C C . ALA A 1 103 ? -12.102 11.641 -9.852 1 32.44 103 ALA A C 1
ATOM 840 O O . ALA A 1 103 ? -12.992 11.875 -9.031 1 32.44 103 ALA A O 1
ATOM 841 N N . PHE A 1 104 ? -10.75 11.93 -9.547 1 31.38 104 PHE A N 1
ATOM 842 C CA . PHE A 1 104 ? -10.734 13.047 -8.609 1 31.38 104 PHE A CA 1
ATOM 843 C C . PHE A 1 104 ? -10.977 14.367 -9.328 1 31.38 104 PHE A C 1
ATOM 845 O O . PHE A 1 104 ? -10.039 14.984 -9.828 1 31.38 104 PHE A O 1
ATOM 852 N N . HIS A 1 105 ? -11.719 14.383 -10.43 1 31.91 105 HIS A N 1
ATOM 853 C CA . HIS A 1 105 ? -12.008 15.727 -10.914 1 31.91 105 HIS A CA 1
ATOM 854 C C . HIS A 1 105 ? -12.148 16.703 -9.758 1 31.91 105 HIS A C 1
ATOM 856 O O . HIS A 1 105 ? -12.859 16.438 -8.789 1 31.91 105 HIS A O 1
ATOM 862 N N . TYR A 1 106 ? -11.344 17.625 -9.695 1 26.17 106 TYR A N 1
ATOM 863 C CA . TYR A 1 106 ? -11.57 18.875 -8.977 1 26.17 106 TYR A CA 1
ATOM 864 C C . TYR A 1 106 ? -12.906 19.5 -9.375 1 26.17 106 TYR A C 1
ATOM 866 O O . TYR A 1 106 ? -13.328 19.391 -10.523 1 26.17 106 TYR A O 1
ATOM 874 N N . MET B 1 1 ? -8.438 18.875 -4.512 1 69.94 1 MET B N 1
ATOM 875 C CA . MET B 1 1 ? -8.68 18 -3.375 1 69.94 1 MET B CA 1
ATOM 876 C C . MET B 1 1 ? -9.352 16.703 -3.826 1 69.94 1 MET B C 1
ATOM 878 O O . MET B 1 1 ? -10.086 16.688 -4.816 1 69.94 1 MET B O 1
ATOM 882 N N . MET B 1 2 ? -8.875 15.539 -3.047 1 78.44 2 MET B N 1
ATOM 883 C CA . MET B 1 2 ? -9.484 14.281 -3.457 1 78.44 2 MET B CA 1
ATOM 884 C C . MET B 1 2 ? -10.969 14.25 -3.098 1 78.44 2 MET B C 1
ATOM 886 O O . MET B 1 2 ? -11.367 14.742 -2.045 1 78.44 2 MET B O 1
ATOM 890 N N . ASN B 1 3 ? -11.766 13.852 -3.977 1 87.25 3 ASN B N 1
ATOM 891 C CA . ASN B 1 3 ? -13.203 13.773 -3.736 1 87.25 3 ASN B CA 1
ATOM 892 C C . ASN B 1 3 ? -13.594 12.453 -3.078 1 87.25 3 ASN B C 1
ATOM 894 O O . ASN B 1 3 ? -14.672 11.914 -3.342 1 87.25 3 ASN B O 1
ATOM 898 N N . PHE B 1 4 ? -12.703 11.914 -2.332 1 93.44 4 PHE B N 1
ATOM 899 C CA . PHE B 1 4 ? -12.922 10.641 -1.664 1 93.44 4 PHE B CA 1
ATOM 900 C C . PHE B 1 4 ? -12.695 10.766 -0.163 1 93.44 4 PHE B C 1
ATOM 902 O O . PHE B 1 4 ? -11.906 11.602 0.281 1 93.44 4 PHE B O 1
ATOM 909 N N . ASP B 1 5 ? -13.477 9.984 0.553 1 95.38 5 ASP B N 1
ATOM 910 C CA . ASP B 1 5 ? -13.266 9.797 1.985 1 95.38 5 ASP B CA 1
ATOM 911 C C . ASP B 1 5 ? -12.836 8.367 2.297 1 95.38 5 ASP B C 1
ATOM 913 O O . ASP B 1 5 ? -12.93 7.484 1.442 1 95.38 5 ASP B O 1
ATOM 917 N N . PHE B 1 6 ? -12.375 8.219 3.49 1 97 6 PHE B N 1
ATOM 918 C CA . PHE B 1 6 ? -12.047 6.887 3.975 1 97 6 PHE B CA 1
ATOM 919 C C . PHE B 1 6 ? -13.32 6.07 4.199 1 97 6 PHE B C 1
ATOM 921 O O . PHE B 1 6 ? -14.273 6.555 4.805 1 97 6 PHE B O 1
ATOM 928 N N . ALA B 1 7 ? -13.281 4.844 3.686 1 97.56 7 ALA B N 1
ATOM 929 C CA . ALA B 1 7 ? -14.461 3.994 3.756 1 97.56 7 ALA B CA 1
ATOM 930 C C . ALA B 1 7 ? -14.695 3.486 5.176 1 97.56 7 ALA B C 1
ATOM 932 O O . ALA B 1 7 ? -15.75 2.922 5.477 1 97.56 7 ALA B O 1
ATOM 933 N N . ASN B 1 8 ? -13.812 3.602 6.148 1 96.5 8 ASN B N 1
ATOM 934 C CA . ASN B 1 8 ? -13.891 3.129 7.527 1 96.5 8 ASN B CA 1
ATOM 935 C C . ASN B 1 8 ? -14.039 1.611 7.594 1 96.5 8 ASN B C 1
ATOM 937 O O . ASN B 1 8 ? -14.93 1.102 8.281 1 96.5 8 ASN B O 1
ATOM 941 N N . ILE B 1 9 ? -13.172 0.947 6.898 1 98.12 9 ILE B N 1
ATOM 942 C CA . ILE B 1 9 ? -13.164 -0.509 6.812 1 98.12 9 ILE B CA 1
ATOM 943 C C . ILE B 1 9 ? -11.836 -1.056 7.32 1 98.12 9 ILE B C 1
ATOM 945 O O . ILE B 1 9 ? -10.922 -0.288 7.633 1 98.12 9 ILE B O 1
ATOM 949 N N . ASP B 1 10 ? -11.812 -2.359 7.531 1 98.56 10 ASP B N 1
ATOM 950 C CA . ASP B 1 10 ? -10.523 -3.01 7.773 1 98.56 10 ASP B CA 1
ATOM 951 C C . ASP B 1 10 ? -9.703 -3.09 6.488 1 98.56 10 ASP B C 1
ATOM 953 O O . ASP B 1 10 ? -9.945 -3.953 5.645 1 98.56 10 ASP B O 1
ATOM 957 N N . VAL B 1 11 ? -8.719 -2.266 6.418 1 98.75 11 VAL B N 1
ATOM 958 C CA . VAL B 1 11 ? -7.98 -2.08 5.176 1 98.75 11 VAL B CA 1
ATOM 959 C C . VAL B 1 11 ? -7.238 -3.367 4.82 1 98.75 11 VAL B C 1
ATOM 961 O O . VAL B 1 11 ? -7.254 -3.799 3.666 1 98.75 11 VAL B O 1
ATOM 964 N N . ASN B 1 12 ? -6.602 -4.012 5.754 1 98.81 12 ASN B N 1
ATOM 965 C CA . ASN B 1 12 ? -5.848 -5.23 5.48 1 98.81 12 ASN B CA 1
ATOM 966 C C . ASN B 1 12 ? -6.758 -6.352 4.988 1 98.81 12 ASN B C 1
ATOM 968 O O . ASN B 1 12 ? -6.41 -7.07 4.047 1 98.81 12 ASN B O 1
ATOM 972 N N . ALA B 1 13 ? -7.891 -6.492 5.629 1 98.75 13 ALA B N 1
ATOM 973 C CA . ALA B 1 13 ? -8.852 -7.492 5.168 1 98.75 13 ALA B CA 1
ATOM 974 C C . ALA B 1 13 ? -9.32 -7.195 3.746 1 98.75 13 ALA B C 1
ATOM 976 O O . ALA B 1 13 ? -9.438 -8.109 2.924 1 98.75 13 ALA B O 1
ATOM 977 N N . SER B 1 14 ? -9.602 -5.93 3.475 1 98.81 14 SER B N 1
ATOM 978 C CA . SER B 1 14 ? -10.07 -5.523 2.152 1 98.81 14 SER B CA 1
ATOM 979 C C . SER B 1 14 ? -9.016 -5.793 1.085 1 98.81 14 SER B C 1
ATOM 981 O O . SER B 1 14 ? -9.312 -6.375 0.041 1 98.81 14 SER B O 1
ATOM 983 N N . VAL B 1 15 ? -7.785 -5.418 1.357 1 98.88 15 VAL B N 1
ATOM 984 C CA . VAL B 1 15 ? -6.691 -5.656 0.424 1 98.88 15 VAL B CA 1
ATOM 985 C C . VAL B 1 15 ? -6.484 -7.156 0.236 1 98.88 15 VAL B C 1
ATOM 987 O O . VAL B 1 15 ? -6.301 -7.629 -0.888 1 98.88 15 VAL B O 1
ATOM 990 N N . GLY B 1 16 ? -6.512 -7.859 1.349 1 98.88 16 GLY B N 1
ATOM 991 C CA . GLY B 1 16 ? -6.402 -9.305 1.27 1 98.88 16 GLY B CA 1
ATOM 992 C C . GLY B 1 16 ? -7.449 -9.938 0.375 1 98.88 16 GLY B C 1
ATOM 993 O O . GLY B 1 16 ? -7.141 -10.82 -0.427 1 98.88 16 GLY B O 1
ATOM 994 N N . LYS B 1 17 ? -8.664 -9.492 0.491 1 98.81 17 LYS B N 1
ATOM 995 C CA . LYS B 1 17 ? -9.758 -9.992 -0.334 1 98.81 17 LYS B CA 1
ATOM 996 C C . LYS B 1 17 ? -9.516 -9.695 -1.811 1 98.81 17 LYS B C 1
ATOM 998 O O . LYS B 1 17 ? -9.836 -10.516 -2.676 1 98.81 17 LYS B O 1
ATOM 1003 N N . LYS B 1 18 ? -9.008 -8.516 -2.084 1 98.88 18 LYS B N 1
ATOM 1004 C CA . LYS B 1 18 ? -8.688 -8.148 -3.461 1 98.88 18 LYS B CA 1
ATOM 1005 C C . LYS B 1 18 ? -7.586 -9.039 -4.027 1 98.88 18 LYS B C 1
ATOM 1007 O O . LYS B 1 18 ? -7.648 -9.453 -5.184 1 98.88 18 LYS B O 1
ATOM 1012 N N . ILE B 1 19 ? -6.602 -9.32 -3.209 1 98.88 19 ILE B N 1
ATOM 1013 C CA . ILE B 1 19 ? -5.535 -10.234 -3.613 1 98.88 19 ILE B CA 1
ATOM 1014 C C . ILE B 1 19 ? -6.125 -11.594 -3.953 1 98.88 19 ILE B C 1
ATOM 1016 O O . ILE B 1 19 ? -5.828 -12.164 -5.008 1 98.88 19 ILE B O 1
ATOM 1020 N N . GLN B 1 20 ? -6.953 -12.102 -3.096 1 98.88 20 GLN B N 1
ATOM 1021 C CA . GLN B 1 20 ? -7.594 -13.391 -3.297 1 98.88 20 GLN B CA 1
ATOM 1022 C C . GLN B 1 20 ? -8.414 -13.414 -4.586 1 98.88 20 GLN B C 1
ATOM 1024 O O . GLN B 1 20 ? -8.32 -14.359 -5.371 1 98.88 20 GLN B O 1
ATOM 1029 N N . LYS B 1 21 ? -9.164 -12.367 -4.766 1 98.81 21 LYS B N 1
ATOM 1030 C CA . LYS B 1 21 ? -9.992 -12.258 -5.961 1 98.81 21 LYS B CA 1
ATOM 1031 C C . LYS B 1 21 ? -9.148 -12.336 -7.23 1 98.81 21 LYS B C 1
ATOM 1033 O O . LYS B 1 21 ? -9.453 -13.125 -8.133 1 98.81 21 LYS B O 1
ATOM 1038 N N . LYS B 1 22 ? -8.125 -11.531 -7.297 1 98.62 22 LYS B N 1
ATOM 1039 C CA . LYS B 1 22 ? -7.285 -11.508 -8.492 1 98.62 22 LYS B CA 1
ATOM 1040 C C . LYS B 1 22 ? -6.555 -12.836 -8.68 1 98.62 22 LYS B C 1
ATOM 1042 O O . LYS B 1 22 ? -6.402 -13.305 -9.805 1 98.62 22 LYS B O 1
ATOM 1047 N N . ARG B 1 23 ? -6.07 -13.367 -7.539 1 98.69 23 ARG B N 1
ATOM 1048 C CA . ARG B 1 23 ? -5.41 -14.672 -7.582 1 98.69 23 ARG B CA 1
ATOM 1049 C C . ARG B 1 23 ? -6.301 -15.711 -8.25 1 98.69 23 ARG B C 1
ATOM 1051 O O . ARG B 1 23 ? -5.859 -16.422 -9.164 1 98.69 23 ARG B O 1
ATOM 1058 N N . LYS B 1 24 ? -7.492 -15.742 -7.801 1 98.69 24 LYS B N 1
ATOM 1059 C CA . LYS B 1 24 ? -8.445 -16.719 -8.32 1 98.69 24 LYS B CA 1
ATOM 1060 C C . LYS B 1 24 ? -8.781 -16.438 -9.781 1 98.69 24 LYS B C 1
ATOM 1062 O O . LYS B 1 24 ? -8.859 -17.359 -10.602 1 98.69 24 LYS B O 1
ATOM 1067 N N . GLU B 1 25 ? -8.984 -15.211 -10.133 1 98.38 25 GLU B N 1
ATOM 1068 C CA . GLU B 1 25 ? -9.258 -14.805 -11.508 1 98.38 25 GLU B CA 1
ATOM 1069 C C . GLU B 1 25 ? -8.172 -15.297 -12.461 1 98.38 25 GLU B C 1
ATOM 1071 O O . GLU B 1 25 ? -8.461 -15.641 -13.609 1 98.38 25 GLU B O 1
ATOM 1076 N N . LEU B 1 26 ? -6.984 -15.328 -11.984 1 97.81 26 LEU B N 1
ATOM 1077 C CA . LEU B 1 26 ? -5.848 -15.664 -12.836 1 97.81 26 LEU B CA 1
ATOM 1078 C C . LEU B 1 26 ? -5.496 -17.141 -12.711 1 97.81 26 LEU B C 1
ATOM 1080 O O . LEU B 1 26 ? -4.547 -17.625 -13.344 1 97.81 26 LEU B O 1
ATOM 1084 N N . GLY B 1 27 ? -6.141 -17.844 -11.766 1 98.12 27 GLY B N 1
ATOM 1085 C CA . GLY B 1 27 ? -6.023 -19.297 -11.68 1 98.12 27 GLY B CA 1
ATOM 1086 C C . GLY B 1 27 ? -4.875 -19.75 -10.797 1 98.12 27 GLY B C 1
ATOM 1087 O O . GLY B 1 27 ? -4.477 -20.922 -10.844 1 98.12 27 GLY B O 1
ATOM 1088 N N . TYR B 1 28 ? -4.363 -18.969 -10.023 1 98.31 28 TYR B N 1
ATOM 1089 C CA . TYR B 1 28 ? -3.285 -19.328 -9.109 1 98.31 28 TYR B CA 1
ATOM 1090 C C . TYR B 1 28 ? -3.842 -19.938 -7.824 1 98.31 28 TYR B C 1
ATOM 1092 O O . TYR B 1 28 ? -4.91 -19.531 -7.352 1 98.31 28 TYR B O 1
ATOM 1100 N N . THR B 1 29 ? -3.086 -20.812 -7.285 1 98.44 29 THR B N 1
ATOM 1101 C CA . THR B 1 29 ? -3.334 -21.25 -5.91 1 98.44 29 THR B CA 1
ATOM 1102 C C . THR B 1 29 ? -2.627 -20.312 -4.926 1 98.44 29 THR B C 1
ATOM 1104 O O . THR B 1 29 ? -1.724 -19.562 -5.305 1 98.44 29 THR B O 1
ATOM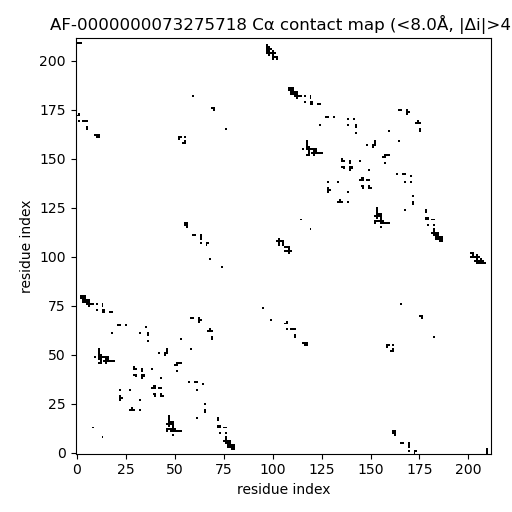 1107 N N . GLY B 1 30 ? -3.117 -20.344 -3.672 1 98.44 30 GLY B N 1
ATOM 1108 C CA . GLY B 1 30 ? -2.426 -19.594 -2.633 1 98.44 30 GLY B CA 1
ATOM 1109 C C . GLY B 1 30 ? -0.97 -20 -2.479 1 98.44 30 GLY B C 1
ATOM 1110 O O . GLY B 1 30 ? -0.102 -19.141 -2.295 1 98.44 30 GLY B O 1
ATOM 1111 N N . MET B 1 31 ? -0.68 -21.25 -2.641 1 98.56 31 MET B N 1
ATOM 1112 C CA . MET B 1 31 ? 0.673 -21.781 -2.518 1 98.56 31 MET B CA 1
ATOM 1113 C C . MET B 1 31 ? 1.575 -21.234 -3.619 1 98.56 31 MET B C 1
ATOM 1115 O O . MET B 1 31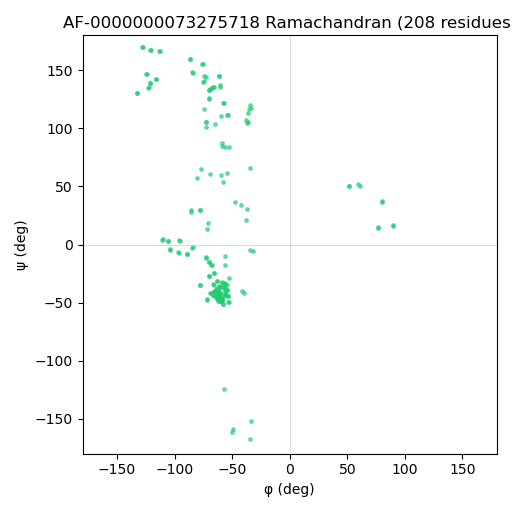 ? 2.727 -20.875 -3.363 1 98.56 31 MET B O 1
ATOM 1119 N N . GLN B 1 32 ? 1.104 -21.188 -4.832 1 98.5 32 GLN B N 1
ATOM 1120 C CA . GLN B 1 32 ? 1.878 -20.672 -5.957 1 98.5 32 GLN B CA 1
ATOM 1121 C C . GLN B 1 32 ? 2.299 -19.219 -5.711 1 98.5 32 GLN B C 1
ATOM 1123 O O . GLN B 1 32 ? 3.467 -18.875 -5.898 1 98.5 32 GLN B O 1
ATOM 1128 N N . LEU B 1 33 ? 1.438 -18.359 -5.297 1 98.38 33 LEU B N 1
ATOM 1129 C CA . LEU B 1 33 ? 1.755 -16.953 -5.039 1 98.38 33 LEU B CA 1
ATOM 1130 C C . LEU B 1 33 ? 2.656 -16.828 -3.814 1 98.38 33 LEU B C 1
ATOM 1132 O O . LEU B 1 33 ? 3.551 -15.977 -3.791 1 98.38 33 LEU B O 1
ATOM 1136 N N . ALA B 1 34 ? 2.363 -17.609 -2.752 1 98.75 34 ALA B N 1
ATOM 1137 C CA . ALA B 1 34 ? 3.205 -17.594 -1.558 1 98.75 34 ALA B CA 1
ATOM 1138 C C . ALA B 1 34 ? 4.668 -17.859 -1.914 1 98.75 34 ALA B C 1
ATOM 1140 O O . ALA B 1 34 ? 5.559 -17.141 -1.454 1 98.75 34 ALA B O 1
ATOM 1141 N N . LYS B 1 35 ? 4.879 -18.797 -2.736 1 98.56 35 LYS B N 1
ATOM 1142 C CA . LYS B 1 35 ? 6.23 -19.125 -3.188 1 98.56 35 LYS B CA 1
ATOM 1143 C C . LYS B 1 35 ? 6.852 -17.953 -3.951 1 98.56 35 LYS B C 1
ATOM 1145 O O . LYS B 1 35 ? 8.031 -17.641 -3.768 1 98.56 35 LYS B O 1
ATOM 1150 N N . LYS B 1 36 ? 6.066 -17.328 -4.766 1 97.44 36 LYS B N 1
ATOM 1151 C CA . LYS B 1 36 ? 6.566 -16.234 -5.594 1 97.44 36 LYS B CA 1
ATOM 1152 C C . LYS B 1 36 ? 7.043 -15.07 -4.734 1 97.44 36 LYS B C 1
ATOM 1154 O O . LYS B 1 36 ? 7.977 -14.359 -5.109 1 97.44 36 LYS B O 1
ATOM 1159 N N . ILE B 1 37 ? 6.406 -14.898 -3.572 1 97.75 37 ILE B N 1
ATOM 1160 C CA . ILE B 1 37 ? 6.781 -13.742 -2.766 1 97.75 37 ILE B CA 1
ATOM 1161 C C . ILE B 1 37 ? 7.613 -14.195 -1.568 1 97.75 37 ILE B C 1
ATOM 1163 O O . ILE B 1 37 ? 7.918 -13.398 -0.679 1 97.75 37 ILE B O 1
ATOM 1167 N N . GLY B 1 38 ? 7.91 -15.414 -1.459 1 98.12 38 GLY B N 1
ATOM 1168 C CA . GLY B 1 38 ? 8.875 -15.93 -0.5 1 98.12 38 GLY B CA 1
ATOM 1169 C C . GLY B 1 38 ? 8.297 -16.078 0.897 1 98.12 38 GLY B C 1
ATOM 1170 O O . GLY B 1 38 ? 8.984 -15.797 1.885 1 98.12 38 GLY B O 1
ATOM 1171 N N . VAL B 1 39 ? 7.035 -16.469 1.042 1 98.38 39 VAL B N 1
ATOM 1172 C CA . VAL B 1 39 ? 6.434 -16.719 2.346 1 98.38 39 VAL B CA 1
ATOM 1173 C C . VAL B 1 39 ? 5.793 -18.109 2.359 1 98.38 39 VAL B C 1
ATOM 1175 O O . VAL B 1 39 ? 5.684 -18.75 1.316 1 98.38 39 VAL B O 1
ATOM 1178 N N . SER B 1 40 ? 5.406 -18.5 3.555 1 98.56 40 SER B N 1
ATOM 1179 C CA . SER B 1 40 ? 4.688 -19.766 3.664 1 98.56 40 SER B CA 1
ATOM 1180 C C . SER B 1 40 ? 3.242 -19.625 3.203 1 98.56 40 SER B C 1
ATOM 1182 O O . SER B 1 40 ? 2.684 -18.516 3.221 1 98.56 40 SER B O 1
ATOM 1184 N N . GLN B 1 41 ? 2.684 -20.75 2.785 1 98.38 41 GLN B N 1
ATOM 1185 C CA . GLN B 1 41 ? 1.27 -20.766 2.426 1 98.38 41 GLN B CA 1
ATOM 1186 C C . GLN B 1 41 ? 0.4 -20.297 3.588 1 98.38 41 GLN B C 1
ATOM 1188 O O . GLN B 1 41 ? -0.602 -19.609 3.381 1 98.38 41 GLN B O 1
ATOM 1193 N N . GLN B 1 42 ? 0.755 -20.672 4.758 1 98.62 42 GLN B N 1
ATOM 1194 C CA . GLN B 1 42 ? 0.011 -20.25 5.941 1 98.62 42 GLN B CA 1
ATOM 1195 C C . GLN B 1 42 ? 0.024 -18.734 6.102 1 98.62 42 GLN B C 1
ATOM 1197 O O . GLN B 1 42 ? -1.016 -18.125 6.352 1 98.62 42 GLN B O 1
ATOM 1202 N N . GLN B 1 43 ? 1.18 -18.172 5.992 1 98.44 43 GLN B N 1
ATOM 1203 C CA . GLN B 1 43 ? 1.314 -16.719 6.09 1 98.44 43 GLN B CA 1
ATOM 1204 C C . GLN B 1 43 ? 0.518 -16.016 4.992 1 98.44 43 GLN B C 1
ATOM 1206 O O . GLN B 1 43 ? -0.152 -15.016 5.25 1 98.44 43 GLN B O 1
ATOM 1211 N N . PHE B 1 44 ? 0.594 -16.562 3.846 1 98.81 44 PHE B N 1
ATOM 1212 C CA . PHE B 1 44 ? -0.128 -15.992 2.719 1 98.81 44 PHE B CA 1
ATOM 1213 C C . PHE B 1 44 ? -1.632 -16.031 2.963 1 98.81 44 PHE B C 1
ATOM 1215 O O . PHE B 1 44 ? -2.334 -15.047 2.697 1 98.81 44 PHE B O 1
ATOM 1222 N N . SER B 1 45 ? -2.084 -17.109 3.41 1 98.75 45 SER B N 1
ATOM 1223 C CA . SER B 1 45 ? -3.494 -17.25 3.76 1 98.75 45 SER B CA 1
ATOM 1224 C C . SER B 1 45 ? -3.918 -16.188 4.777 1 98.75 45 SER B C 1
ATOM 1226 O O . SER B 1 45 ? -5.008 -15.625 4.672 1 98.75 45 SER B O 1
ATOM 1228 N N . ARG B 1 46 ? -3.092 -15.93 5.734 1 98.69 46 ARG B N 1
ATOM 1229 C CA . ARG B 1 46 ? -3.385 -14.93 6.758 1 98.69 46 ARG B CA 1
ATOM 1230 C C . ARG B 1 46 ? -3.439 -13.531 6.156 1 98.69 46 ARG B C 1
ATOM 1232 O O . ARG B 1 46 ? -4.227 -12.688 6.598 1 98.69 46 ARG B O 1
ATOM 1239 N N . TYR B 1 47 ? -2.611 -13.258 5.152 1 98.56 47 TYR B N 1
ATOM 1240 C CA . TYR B 1 47 ? -2.699 -11.992 4.426 1 98.56 47 TYR B CA 1
ATOM 1241 C C . TYR B 1 47 ? -4.062 -11.844 3.762 1 98.56 47 TYR B C 1
ATOM 1243 O O . TYR B 1 47 ? -4.73 -10.82 3.93 1 98.56 47 TYR B O 1
ATOM 1251 N N . GLU B 1 48 ? -4.508 -12.93 3.062 1 98.69 48 GLU B N 1
ATOM 1252 C CA . GLU B 1 48 ? -5.734 -12.852 2.27 1 98.69 48 GLU B CA 1
ATOM 1253 C C . GLU B 1 48 ? -6.961 -12.703 3.164 1 98.69 48 GLU B C 1
ATOM 1255 O O . GLU B 1 48 ? -7.992 -12.188 2.73 1 98.69 48 GLU B O 1
ATOM 1260 N N . ARG B 1 49 ? -6.758 -13.039 4.41 1 98.12 49 ARG B N 1
ATOM 1261 C CA . ARG B 1 49 ? -7.871 -12.984 5.355 1 98.12 49 ARG B CA 1
ATOM 1262 C C . ARG B 1 49 ? -7.766 -11.758 6.258 1 98.12 49 ARG B C 1
ATOM 1264 O O . ARG B 1 49 ? -8.625 -11.539 7.113 1 98.12 49 ARG B O 1
ATOM 1271 N N . GLY B 1 50 ? -6.777 -11.039 6.156 1 98.31 50 GLY B N 1
ATOM 1272 C CA . GLY B 1 50 ? -6.586 -9.852 6.973 1 98.31 50 GLY B CA 1
ATOM 1273 C C . GLY B 1 50 ? -6.156 -10.164 8.391 1 98.31 50 GLY B C 1
ATOM 1274 O O . GLY B 1 50 ? -6.191 -9.297 9.266 1 98.31 50 GLY B O 1
ATOM 1275 N N . MET B 1 51 ? -5.723 -11.344 8.695 1 98.06 51 MET B N 1
ATOM 1276 C CA . MET B 1 51 ? -5.297 -11.75 10.031 1 98.06 51 MET B CA 1
ATOM 1277 C C . MET B 1 51 ? -3.898 -11.227 10.336 1 98.06 51 MET B C 1
ATOM 1279 O O . MET B 1 51 ? -3.572 -10.953 11.492 1 98.06 51 MET B O 1
ATOM 1283 N N . ASN B 1 52 ? -3.041 -11.172 9.352 1 97.31 52 ASN B N 1
ATOM 1284 C CA . ASN B 1 52 ? -1.742 -10.5 9.406 1 97.31 52 ASN B CA 1
ATOM 1285 C C . ASN B 1 52 ? -1.672 -9.328 8.43 1 97.31 52 ASN B C 1
ATOM 1287 O O . ASN B 1 52 ? -2.246 -9.383 7.344 1 97.31 52 ASN B O 1
ATOM 1291 N N . LYS B 1 53 ? -1.066 -8.375 8.844 1 97.75 53 LYS B N 1
ATOM 1292 C CA . LYS B 1 53 ? -0.827 -7.234 7.961 1 97.75 53 LYS B CA 1
ATOM 1293 C C . LYS B 1 53 ? 0.184 -7.586 6.875 1 97.75 53 LYS B C 1
ATOM 1295 O O . LYS B 1 53 ? 1.274 -8.078 7.168 1 97.75 53 LYS B O 1
ATOM 1300 N N . ILE B 1 54 ? -0.217 -7.371 5.672 1 98.31 54 ILE B N 1
ATOM 1301 C CA . ILE B 1 54 ? 0.709 -7.648 4.582 1 98.31 54 ILE B CA 1
ATOM 1302 C C . ILE B 1 54 ? 1.773 -6.555 4.516 1 98.31 54 ILE B C 1
ATOM 1304 O O . ILE B 1 54 ? 1.47 -5.375 4.691 1 98.31 54 ILE B O 1
ATOM 1308 N N . ASP B 1 55 ? 2.979 -6.969 4.242 1 96.75 55 ASP B N 1
ATOM 1309 C CA . ASP B 1 55 ? 4.113 -6.074 4.043 1 96.75 55 ASP B CA 1
ATOM 1310 C C . ASP B 1 55 ? 4.027 -5.367 2.691 1 96.75 55 ASP B C 1
ATOM 1312 O O . ASP B 1 55 ? 3.633 -5.977 1.693 1 96.75 55 ASP B O 1
ATOM 1316 N N . LEU B 1 56 ? 4.48 -4.098 2.65 1 98.69 56 LEU B N 1
ATOM 1317 C CA . LEU B 1 56 ? 4.426 -3.344 1.402 1 98.69 56 LEU B CA 1
ATOM 1318 C C . LEU B 1 56 ? 5.254 -4.027 0.319 1 98.69 56 LEU B C 1
ATOM 1320 O O . LEU B 1 56 ? 4.883 -4.004 -0.857 1 98.69 56 LEU B O 1
ATOM 1324 N N . ARG B 1 57 ? 6.363 -4.613 0.686 1 98.44 57 ARG B N 1
ATOM 1325 C CA . ARG B 1 57 ? 7.172 -5.32 -0.302 1 98.44 57 ARG B CA 1
ATOM 1326 C C . ARG B 1 57 ? 6.379 -6.441 -0.961 1 98.44 57 ARG B C 1
ATOM 1328 O O . ARG B 1 57 ? 6.379 -6.574 -2.188 1 98.44 57 ARG B O 1
ATOM 1335 N N . HIS B 1 58 ? 5.715 -7.203 -0.181 1 98.62 58 HIS B N 1
ATOM 1336 C CA . HIS B 1 58 ? 4.918 -8.305 -0.718 1 98.62 58 HIS B CA 1
ATOM 1337 C C . HIS B 1 58 ? 3.789 -7.781 -1.601 1 98.62 58 HIS B C 1
ATOM 1339 O O . HIS B 1 58 ? 3.484 -8.375 -2.639 1 98.62 58 HIS B O 1
ATOM 1345 N N . LEU B 1 59 ? 3.195 -6.691 -1.219 1 98.81 59 LEU B N 1
ATOM 1346 C CA . LEU B 1 59 ? 2.107 -6.129 -2.012 1 98.81 59 LEU B CA 1
ATOM 1347 C C . LEU B 1 59 ? 2.611 -5.664 -3.373 1 98.81 59 LEU B C 1
ATOM 1349 O O . LEU B 1 59 ? 1.959 -5.898 -4.395 1 98.81 59 LEU B O 1
ATOM 1353 N N . VAL B 1 60 ? 3.736 -5.012 -3.377 1 98.75 60 VAL B N 1
ATOM 1354 C CA . VAL B 1 60 ? 4.34 -4.551 -4.625 1 98.75 60 VAL B CA 1
ATOM 1355 C C . VAL B 1 60 ? 4.641 -5.746 -5.523 1 98.75 60 VAL B C 1
ATOM 1357 O O . VAL B 1 60 ? 4.34 -5.719 -6.723 1 98.75 60 VAL B O 1
ATOM 1360 N N . LEU B 1 61 ? 5.176 -6.797 -4.977 1 98.5 61 LEU B N 1
ATOM 1361 C CA . LEU B 1 61 ? 5.484 -7.996 -5.75 1 98.5 61 LEU B CA 1
ATOM 1362 C C . LEU B 1 61 ? 4.211 -8.656 -6.27 1 98.5 61 LEU B C 1
ATOM 1364 O O . LEU B 1 61 ? 4.16 -9.086 -7.426 1 98.5 61 LEU B O 1
ATOM 1368 N N . LEU B 1 62 ? 3.221 -8.68 -5.445 1 98.56 62 LEU B N 1
ATOM 1369 C CA . LEU B 1 62 ? 1.958 -9.281 -5.859 1 98.56 62 LEU B CA 1
ATOM 1370 C C . LEU B 1 62 ? 1.319 -8.477 -6.988 1 98.56 62 LEU B C 1
ATOM 1372 O O . LEU B 1 62 ? 0.713 -9.047 -7.898 1 98.56 62 LEU B O 1
ATOM 1376 N N . ALA B 1 63 ? 1.387 -7.184 -6.887 1 98.44 63 ALA B N 1
ATOM 1377 C CA . ALA B 1 63 ? 0.876 -6.348 -7.969 1 98.44 63 ALA B CA 1
ATOM 1378 C C . ALA B 1 63 ? 1.512 -6.73 -9.305 1 98.44 63 ALA B C 1
ATOM 1380 O O . ALA B 1 63 ? 0.824 -6.82 -10.32 1 98.44 63 ALA B O 1
ATOM 1381 N N . LEU B 1 64 ? 2.762 -7.023 -9.289 1 97.19 64 LEU B N 1
ATOM 1382 C CA . LEU B 1 64 ? 3.49 -7.406 -10.492 1 97.19 64 LEU B CA 1
ATOM 1383 C C . LEU B 1 64 ? 3.082 -8.797 -10.953 1 97.19 64 LEU B C 1
ATOM 1385 O O . LEU B 1 64 ? 2.709 -8.992 -12.117 1 97.19 64 LEU B O 1
ATOM 1389 N N . TYR B 1 65 ? 3.041 -9.727 -10.031 1 96.62 65 TYR B N 1
ATOM 1390 C CA . TYR B 1 65 ? 2.783 -11.117 -10.398 1 96.62 65 TYR B CA 1
ATOM 1391 C C . TYR B 1 65 ? 1.341 -11.297 -10.852 1 96.62 65 TYR B C 1
ATOM 1393 O O . TYR B 1 65 ? 1.053 -12.164 -11.688 1 96.62 65 TYR B O 1
ATOM 1401 N N . LEU B 1 66 ? 0.513 -10.469 -10.352 1 98.06 66 LEU B N 1
ATOM 1402 C CA . LEU B 1 66 ? -0.902 -10.562 -10.688 1 98.06 66 LEU B CA 1
ATOM 1403 C C . LEU B 1 66 ? -1.253 -9.617 -11.828 1 98.06 66 LEU B C 1
ATOM 1405 O O . LEU B 1 66 ? -2.426 -9.469 -12.188 1 98.06 66 LEU B O 1
ATOM 1409 N N . ASN B 1 67 ? -0.293 -8.938 -12.352 1 96.69 67 ASN B N 1
ATOM 1410 C CA . ASN B 1 67 ? -0.491 -8 -13.445 1 96.69 67 ASN B CA 1
ATOM 1411 C C . ASN B 1 67 ? -1.608 -7.004 -13.141 1 96.69 67 ASN B C 1
ATOM 1413 O O . ASN B 1 67 ? -2.523 -6.828 -13.945 1 96.69 67 ASN B O 1
ATOM 1417 N N . THR B 1 68 ? -1.528 -6.41 -12 1 97.56 68 THR B N 1
ATOM 1418 C CA . THR B 1 68 ? -2.557 -5.523 -11.469 1 97.56 68 THR B CA 1
ATOM 1419 C C . THR B 1 68 ? -1.939 -4.23 -10.945 1 97.56 68 THR B C 1
ATOM 1421 O O . THR B 1 68 ? -0.938 -4.262 -10.227 1 97.56 68 THR B O 1
ATOM 1424 N N . PRO B 1 69 ? -2.52 -3.09 -11.375 1 97.31 69 PRO B N 1
ATOM 1425 C CA . PRO B 1 69 ? -2 -1.849 -10.797 1 97.31 69 PRO B CA 1
ATOM 1426 C C . PRO B 1 69 ? -2.193 -1.782 -9.281 1 97.31 69 PRO B C 1
ATOM 1428 O O . PRO B 1 69 ? -3.211 -2.246 -8.766 1 97.31 69 PRO B O 1
ATOM 1431 N N . ILE B 1 70 ? -1.269 -1.201 -8.633 1 98.25 70 ILE B N 1
ATOM 1432 C CA . ILE B 1 70 ? -1.218 -1.245 -7.176 1 98.25 70 ILE B CA 1
ATOM 1433 C C . ILE B 1 70 ? -2.473 -0.597 -6.598 1 98.25 70 ILE B C 1
ATOM 1435 O O . ILE B 1 70 ? -2.982 -1.033 -5.562 1 98.25 70 ILE B O 1
ATOM 1439 N N . TYR B 1 71 ? -2.979 0.438 -7.211 1 98.06 71 TYR B N 1
ATOM 1440 C CA . TYR B 1 71 ? -4.113 1.172 -6.66 1 98.06 71 TYR B CA 1
ATOM 1441 C C . TYR B 1 71 ? -5.363 0.306 -6.641 1 98.06 71 TYR B C 1
ATOM 1443 O O . TYR B 1 71 ? -6.273 0.535 -5.84 1 98.06 71 TYR B O 1
ATOM 1451 N N . TRP B 1 72 ? -5.41 -0.676 -7.508 1 98.38 72 TRP B N 1
ATOM 1452 C CA . TRP B 1 72 ? -6.578 -1.542 -7.625 1 98.38 72 TRP B CA 1
ATOM 1453 C C . TRP B 1 72 ? -6.867 -2.248 -6.305 1 98.38 72 TRP B C 1
ATOM 1455 O O . TRP B 1 72 ? -8.031 -2.445 -5.941 1 98.38 72 TRP B O 1
ATOM 1465 N N . PHE B 1 73 ? -5.875 -2.553 -5.555 1 98.81 73 PHE B N 1
ATOM 1466 C CA . PHE B 1 73 ? -6.02 -3.281 -4.301 1 98.81 73 PHE B CA 1
ATOM 1467 C C . PHE B 1 73 ? -6.684 -2.41 -3.242 1 98.81 73 PHE B C 1
ATOM 1469 O O . PHE B 1 73 ? -7.172 -2.918 -2.23 1 98.81 73 PHE B O 1
ATOM 1476 N N . PHE B 1 74 ? -6.754 -1.102 -3.449 1 98.69 74 PHE B N 1
ATOM 1477 C CA . PHE B 1 74 ? -7.223 -0.178 -2.422 1 98.69 74 PHE B CA 1
ATOM 1478 C C . PHE B 1 74 ? -8.578 0.411 -2.799 1 98.69 74 PHE B C 1
ATOM 1480 O O . PHE B 1 74 ? -9.094 1.282 -2.098 1 98.69 74 PHE B O 1
ATOM 1487 N N . GLU B 1 75 ? -9.141 -0.012 -3.848 1 97.56 75 GLU B N 1
ATOM 1488 C CA . GLU B 1 75 ? -10.344 0.606 -4.402 1 97.56 75 GLU B CA 1
ATOM 1489 C C . GLU B 1 75 ? -11.469 0.637 -3.375 1 97.56 75 GLU B C 1
ATOM 1491 O O . GLU B 1 75 ? -12.242 1.599 -3.316 1 97.56 75 GLU B O 1
ATOM 1496 N N . ASP B 1 76 ? -11.508 -0.338 -2.555 1 98.06 76 ASP B N 1
ATOM 1497 C CA . ASP B 1 76 ? -12.617 -0.44 -1.608 1 98.06 76 ASP B CA 1
ATOM 1498 C C . ASP B 1 76 ? -12.344 0.385 -0.352 1 98.06 76 ASP B C 1
ATOM 1500 O O . ASP B 1 76 ? -13.219 0.522 0.508 1 98.06 76 ASP B O 1
ATOM 1504 N N . CYS B 1 77 ? -11.211 0.979 -0.287 1 98.38 77 CYS B N 1
ATOM 1505 C CA . CYS B 1 77 ? -10.828 1.712 0.914 1 98.38 77 CYS B CA 1
ATOM 1506 C C . CYS B 1 77 ? -11.297 3.16 0.843 1 98.38 77 CYS B C 1
ATOM 1508 O O . CYS B 1 77 ? -11.164 3.908 1.812 1 98.38 77 CYS B O 1
ATOM 1510 N N . TYR B 1 78 ? -11.797 3.533 -0.295 1 96.62 78 TYR B N 1
ATOM 1511 C CA . TYR B 1 78 ? -12.234 4.906 -0.526 1 96.62 78 TYR B CA 1
ATOM 1512 C C . TYR B 1 78 ? -13.711 4.953 -0.92 1 96.62 78 TYR B C 1
ATOM 1514 O O . TYR B 1 78 ? -14.188 4.078 -1.646 1 96.62 78 TYR B O 1
ATOM 1522 N N . VAL B 1 79 ? -14.367 5.957 -0.349 1 95.75 79 VAL B N 1
ATOM 1523 C CA . VAL B 1 79 ? -15.766 6.18 -0.719 1 95.75 79 VAL B CA 1
ATOM 1524 C C . VAL B 1 79 ? -15.938 7.598 -1.257 1 95.75 79 VAL B C 1
ATOM 1526 O O . VAL B 1 79 ? -15.32 8.539 -0.75 1 95.75 79 VAL B O 1
ATOM 1529 N N . LYS B 1 80 ? -16.672 7.664 -2.348 1 92 80 LYS B N 1
ATOM 1530 C CA . LYS B 1 80 ? -16.906 8.984 -2.916 1 92 80 LYS B CA 1
ATOM 1531 C C . LYS B 1 80 ? -17.641 9.883 -1.925 1 92 80 LYS B C 1
ATOM 1533 O O . LYS B 1 80 ? -18.594 9.445 -1.264 1 92 80 LYS B O 1
ATOM 1538 N N . LYS B 1 81 ? -17.125 11.141 -1.892 1 90.38 81 LYS B N 1
ATOM 1539 C CA . LYS B 1 81 ? -17.828 12.117 -1.074 1 90.38 81 LYS B CA 1
ATOM 1540 C C . LYS B 1 81 ? -19.219 12.414 -1.657 1 90.38 81 LYS B C 1
ATOM 1542 O O . LYS B 1 81 ? -19.375 12.484 -2.877 1 90.38 81 LYS B O 1
ATOM 1547 N N . PRO B 1 82 ? -20.172 12.445 -0.766 1 83.69 82 PRO B N 1
ATOM 1548 C CA . PRO B 1 82 ? -21.5 12.789 -1.276 1 83.69 82 PRO B CA 1
ATOM 1549 C C . PRO B 1 82 ? -21.531 14.141 -1.981 1 83.69 82 PRO B C 1
ATOM 1551 O O . PRO B 1 82 ? -20.797 15.055 -1.603 1 83.69 82 PRO B O 1
ATOM 1554 N N . SER B 1 83 ? -21.953 14.117 -3.314 1 71.38 83 SER B N 1
ATOM 1555 C CA . SER B 1 83 ? -22.125 15.391 -4.012 1 71.38 83 SER B CA 1
ATOM 1556 C C . SER B 1 83 ? -23.062 16.312 -3.24 1 71.38 83 SER B C 1
ATOM 1558 O O . SER B 1 83 ? -24 15.859 -2.594 1 71.38 83 SER B O 1
ATOM 1560 N N . LEU B 1 84 ? -22.453 17.406 -2.709 1 59.75 84 LEU B N 1
ATOM 1561 C CA . LEU B 1 84 ? -23.406 18.344 -2.123 1 59.75 84 LEU B CA 1
ATOM 1562 C C . LEU B 1 84 ? -24.641 18.484 -3.006 1 59.75 84 LEU B C 1
ATOM 1564 O O . LEU B 1 84 ? -25.703 18.875 -2.525 1 59.75 84 LEU B O 1
ATOM 1568 N N . ASN B 1 85 ? -24.328 18.516 -4.293 1 53.56 85 ASN B N 1
ATOM 1569 C CA . ASN B 1 85 ? -25.5 18.844 -5.109 1 53.56 85 ASN B CA 1
ATOM 1570 C C . ASN B 1 85 ? -26.5 17.703 -5.16 1 53.56 85 ASN B C 1
ATOM 1572 O O . ASN B 1 85 ? -26.609 17.016 -6.172 1 53.56 85 ASN B O 1
ATOM 1576 N N . ASN B 1 86 ? -26.578 16.781 -4.402 1 46.34 86 ASN B N 1
ATOM 1577 C CA . ASN B 1 86 ? -27.75 15.93 -4.57 1 46.34 86 ASN B CA 1
ATOM 1578 C C . ASN B 1 86 ? -29.047 16.734 -4.422 1 46.34 86 ASN B C 1
ATOM 1580 O O . ASN B 1 86 ? -29.578 16.844 -3.32 1 46.34 86 ASN B O 1
ATOM 1584 N N . LYS B 1 87 ? -29.391 17.812 -5.066 1 44.66 87 LYS B N 1
ATOM 1585 C CA . LYS B 1 87 ? -30.781 17.719 -5.492 1 44.66 87 LYS B CA 1
ATOM 1586 C C . LYS B 1 87 ? -31.047 16.406 -6.199 1 44.66 87 LYS B C 1
ATOM 1588 O O . LYS B 1 87 ? -30.125 15.727 -6.641 1 44.66 87 LYS B O 1
ATOM 1593 N N . GLY B 1 88 ? -32.188 16.031 -7.113 1 40.88 88 GLY B N 1
ATOM 1594 C CA . GLY B 1 88 ? -32.906 14.906 -7.688 1 40.88 88 GLY B CA 1
ATOM 1595 C C . GLY B 1 88 ? -32 13.961 -8.461 1 40.88 88 GLY B C 1
ATOM 1596 O O . GLY B 1 88 ? -32.469 13 -9.062 1 40.88 88 GLY B O 1
ATOM 1597 N N . ILE B 1 89 ? -31.047 14.453 -9.297 1 39.59 89 ILE B N 1
ATOM 1598 C CA . ILE B 1 89 ? -30.688 13.516 -10.359 1 39.59 89 ILE B CA 1
ATOM 1599 C C . ILE B 1 89 ? -29.859 12.375 -9.781 1 39.59 89 ILE B C 1
ATOM 1601 O O . ILE B 1 89 ? -28.844 12.609 -9.125 1 39.59 89 ILE B O 1
ATOM 1605 N N . ASP B 1 90 ? -30.5 11.219 -9.562 1 37.62 90 ASP B N 1
ATOM 1606 C CA . ASP B 1 90 ? -30.031 9.875 -9.227 1 37.62 90 ASP B CA 1
ATOM 1607 C C . ASP B 1 90 ? -28.734 9.555 -9.953 1 37.62 90 ASP B C 1
ATOM 1609 O O . ASP B 1 90 ? -28.75 9.031 -11.07 1 37.62 90 ASP B O 1
ATOM 1613 N N . LYS B 1 91 ? -27.828 10.422 -10.281 1 34.34 91 LYS B N 1
ATOM 1614 C CA . LYS B 1 91 ? -26.812 9.914 -11.203 1 34.34 91 LYS B CA 1
ATOM 1615 C C . LYS B 1 91 ? -26.062 8.727 -10.594 1 34.34 91 LYS B C 1
ATOM 1617 O O . LYS B 1 91 ? -25.594 8.797 -9.461 1 34.34 91 LYS B O 1
ATOM 1622 N N . ARG B 1 92 ? -26.312 7.402 -11.211 1 31.62 92 ARG B N 1
ATOM 1623 C CA . ARG B 1 92 ? -25.734 6.07 -11.117 1 31.62 92 ARG B CA 1
ATOM 1624 C C . ARG B 1 92 ? -24.234 6.148 -10.867 1 31.62 92 ARG B C 1
ATOM 1626 O O . ARG B 1 92 ? -23.625 7.211 -11.008 1 31.62 92 ARG B O 1
ATOM 1633 N N . ASN B 1 93 ? -23.484 5.043 -11.367 1 29.98 93 ASN B N 1
ATOM 1634 C CA . ASN B 1 93 ? -22.406 4.07 -11.234 1 29.98 93 ASN B CA 1
ATOM 1635 C C . ASN B 1 93 ? -21.062 4.676 -11.625 1 29.98 93 ASN B C 1
ATOM 1637 O O . ASN B 1 93 ? -20.719 4.758 -12.805 1 29.98 93 ASN B O 1
ATOM 1641 N N . TYR B 1 94 ? -20.719 5.707 -10.977 1 30.52 94 TYR B N 1
ATOM 1642 C CA . TYR B 1 94 ? -19.453 6.129 -11.539 1 30.52 94 TYR B CA 1
ATOM 1643 C C . TYR B 1 94 ? -18.406 5.02 -11.422 1 30.52 94 TYR B C 1
ATOM 1645 O O . TYR B 1 94 ? -18.234 4.426 -10.359 1 30.52 94 TYR B O 1
ATOM 1653 N N . VAL B 1 95 ? -18.375 4.047 -12.398 1 28.33 95 VAL B N 1
ATOM 1654 C CA . VAL B 1 95 ? -17.312 3.094 -12.688 1 28.33 95 VAL B CA 1
ATOM 1655 C C . VAL B 1 95 ? -15.953 3.75 -12.445 1 28.33 95 VAL B C 1
ATOM 1657 O O . VAL B 1 95 ? -15.781 4.945 -12.703 1 28.33 95 VAL B O 1
ATOM 1660 N N . ILE B 1 96 ? -15.258 3.164 -11.461 1 31.92 96 ILE B N 1
ATOM 1661 C CA . ILE B 1 96 ? -13.852 3.418 -11.18 1 31.92 96 ILE B CA 1
ATOM 1662 C C . ILE B 1 96 ? -13.102 3.668 -12.484 1 31.92 96 ILE B C 1
ATOM 1664 O O . ILE B 1 96 ? -13.031 2.789 -13.352 1 31.92 96 ILE B O 1
ATOM 1668 N N . ALA B 1 97 ? -13.453 4.711 -13.086 1 27.27 97 ALA B N 1
ATOM 1669 C CA . ALA B 1 97 ? -12.82 5.062 -14.359 1 27.27 97 ALA B CA 1
ATOM 1670 C C . ALA B 1 97 ? -11.344 4.684 -14.359 1 27.27 97 ALA B C 1
ATOM 1672 O O . ALA B 1 97 ? -10.625 4.961 -13.391 1 27.27 97 ALA B O 1
ATOM 1673 N N . GLN B 1 98 ? -10.875 3.684 -15.203 1 27.58 98 GLN B N 1
ATOM 1674 C CA . GLN B 1 98 ? -9.695 2.988 -15.703 1 27.58 98 GLN B CA 1
ATOM 1675 C C . GLN B 1 98 ? -8.609 3.979 -16.125 1 27.58 98 GLN B C 1
ATOM 1677 O O . GLN B 1 98 ? -8.641 4.492 -17.25 1 27.58 98 GLN B O 1
ATOM 1682 N N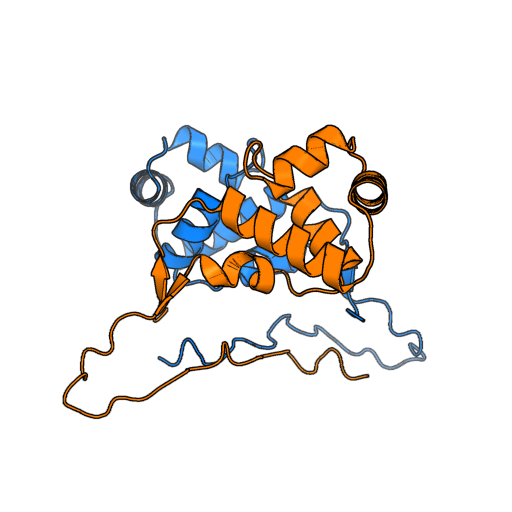 . ALA B 1 99 ? -8.453 5.047 -15.445 1 29.58 99 ALA B N 1
ATOM 1683 C CA . ALA B 1 99 ? -7.32 5.734 -16.062 1 29.58 99 ALA B CA 1
ATOM 1684 C C . ALA B 1 99 ? -6.102 4.82 -16.141 1 29.58 99 ALA B C 1
ATOM 1686 O O . ALA B 1 99 ? -5.473 4.527 -15.125 1 29.58 99 ALA B O 1
ATOM 1687 N N . THR B 1 100 ? -6.223 3.701 -16.875 1 29.98 100 THR B N 1
ATOM 1688 C CA . THR B 1 100 ? -5.062 2.902 -17.25 1 29.98 100 THR B CA 1
ATOM 1689 C C . THR B 1 100 ? -4.066 3.742 -18.047 1 29.98 100 THR B C 1
ATOM 1691 O O . THR B 1 100 ? -4.438 4.418 -19 1 29.98 100 THR B O 1
ATOM 1694 N N . PRO B 1 101 ? -3.166 4.438 -17.469 1 29.8 101 PRO B N 1
ATOM 1695 C CA . PRO B 1 101 ? -2.236 4.953 -18.484 1 29.8 101 PRO B CA 1
ATOM 1696 C C . PRO B 1 101 ? -1.975 3.955 -19.609 1 29.8 101 PRO B C 1
ATOM 1698 O O . PRO B 1 101 ? -1.975 2.744 -19.375 1 29.8 101 PRO B O 1
ATOM 1701 N N . ASP B 1 102 ? -2.621 4.238 -20.844 1 29.45 102 ASP B N 1
ATOM 1702 C CA . ASP B 1 102 ? -2.213 3.506 -22.031 1 29.45 102 ASP B CA 1
ATOM 1703 C C . ASP B 1 102 ? -0.717 3.197 -22 1 29.45 102 ASP B C 1
ATOM 1705 O O . ASP B 1 102 ? -0.14 2.801 -23.016 1 29.45 102 ASP B O 1
ATOM 1709 N N . ALA B 1 103 ? -0.007 3.688 -21.016 1 30.14 103 ALA B N 1
ATOM 1710 C CA . ALA B 1 103 ? 1.389 3.379 -21.312 1 30.14 103 ALA B CA 1
ATOM 1711 C C . ALA B 1 103 ? 1.586 1.88 -21.516 1 30.14 103 ALA B C 1
ATOM 1713 O O . ALA B 1 103 ? 2.717 1.414 -21.688 1 30.14 103 ALA B O 1
ATOM 1714 N N . PHE B 1 104 ? 0.533 1.036 -21 1 29.31 104 PHE B N 1
ATOM 1715 C CA . PHE B 1 104 ? 0.817 -0.337 -21.391 1 29.31 104 PHE B CA 1
ATOM 1716 C C . PHE B 1 104 ? 0.447 -0.563 -22.859 1 29.31 104 PHE B C 1
ATOM 1718 O O . PHE B 1 104 ? -0.705 -0.868 -23.172 1 29.31 104 PHE B O 1
ATOM 1725 N N . HIS B 1 105 ? 0.529 0.494 -23.703 1 29.39 105 HIS B N 1
ATOM 1726 C CA . HIS B 1 105 ? 0.302 0.076 -25.078 1 29.39 105 HIS B CA 1
ATOM 1727 C C . HIS B 1 105 ? 0.854 -1.323 -25.328 1 29.39 105 HIS B C 1
ATOM 1729 O O . HIS B 1 105 ? 1.98 -1.631 -24.938 1 29.39 105 HIS B O 1
ATOM 1735 N N . TYR B 1 106 ? 0.015 -2.174 -25.688 1 23.62 106 TYR B N 1
ATOM 1736 C CA . TYR B 1 106 ? 0.37 -3.396 -26.391 1 23.62 106 TYR B CA 1
ATOM 1737 C C . TYR B 1 106 ? 1.294 -3.098 -27.578 1 23.62 106 TYR B C 1
ATOM 1739 O O . TYR B 1 106 ? 1.171 -2.053 -28.219 1 23.62 106 TYR B O 1
#

pLDDT: mean 83.38, std 26.08, range [23.62, 98.88]

Solvent-accessible surface area (backbone atoms only — not comparable to full-atom values): 12298 Å² total; per-residue (Å²): 120,68,61,55,37,78,51,85,68,63,48,44,34,50,32,13,43,42,49,49,50,53,36,52,76,73,67,51,51,67,54,59,54,15,56,76,67,70,49,51,48,67,59,40,50,29,24,37,61,32,75,37,80,67,51,65,56,53,51,56,51,46,23,58,78,64,58,39,66,69,50,66,46,47,55,78,49,48,32,75,52,78,63,84,77,62,66,87,75,78,80,77,79,76,67,88,62,58,39,61,36,64,79,50,52,113,106,64,50,54,39,76,50,84,68,64,46,44,33,50,31,12,44,42,50,48,50,54,37,51,76,74,66,51,52,67,54,60,53,13,56,74,67,71,48,50,48,68,58,41,52,30,24,36,62,33,75,37,79,67,52,64,56,52,50,57,51,46,23,58,76,64,58,40,65,68,51,67,44,48,56,79,51,48,32,74,52,77,64,82,75,63,63,85,74,79,76,80,77,79,63,82,60,75,37,59,40,64,80,58,61,127

Organism: Proteus mirabilis (strain HI4320) (NCBI:txid529507)

Secondary structure (DSSP, 8-state):
--SEEE--S-HHHHHHHHHHHHHHHTT--HHHHHHHHT--HHHHHHHHTTSSPPPHHHHHHHHHHTT--GGGGGGGGEEEPP-S--SS-------S-----TTS--/---EEE--S-HHHHHHHHHHHHHHHTT--HHHHHHHHT--HHHHHHHHTTSSPPPHHHHHHHHHHTT--GGGGGGGGEEEPP-S--SS-------------TTS--